Protein AF-A0A816PFF7-F1 (afdb_monomer_lite)

Radius of gyration: 31.05 Å; chains: 1; bounding box: 60×54×93 Å

Sequence (308 aa):
MSTGVILTLHQASEDITIYAGLTMFMGGILEDVLNIIVFLCLKTFREKSIQSPIADALACYITNVAFRQYHLYGFLLSPRYNIRNLANQTVPLVRRYSVKQLTKIVLNQILSNFIFTSPYSIASILIFSMANVSDPIIIAQLNFTNVLTMLLYYLSFACLFYVYTCASERFRKQVMYVLFEVHLKRWRKPRIVINQSVTLAAQIDEGPFQLQVTQPFANGSMQTITLNDVLFGDVWICSGQSNMQFAVSRMFNATIEIENAGKYSKVRLFVASTAQAYTPQEELLSIGLRWSVASATSVASGYTSAVC

Foldseek 3Di:
DQPVLLVVLVVVLVVLCVPVVVVLVVLVVVVVVVVVVVVVVVVVCVVVVQDDPVPPPDDDDDDDPVVVVVCVVPVPDDDDDFDPDPPPDDPDPCPVVVVVLVVVLVVVVVVLCCVQVVQLVVLVVVCVVCVPPPDSSVVSVSSSSNSVSVSSNSVSRVVSSVSNCVSDPPVVVVCCCVVPVPPDPPPDDDDPPPVDDDDDDDDPAQDQDKDWDWDADPVRDIDIDIDGRDTDDGDDDQDDDDQSLVALLNDVVSVVVLQCQVVQQSDWDWAQDDDDDPDDDPDRPGTQQDTGGRHSCRRNSSRHGPVD

Secondary structure (DSSP, 8-state):
-HHHHHHHHHHHHHHHHHHHHHHHHHHHHHHHHHHHHHHHHHHHHHHHTT--TTGGG--PPP--HHHHHHTTT-TT----------SS----THHHHHHHHHHHHHHHHHHHHHHHHHHHHHHHHHHHHTTT---HHHHHHHHHHHHHHHHHHHTHHHHHHHHHHHH-HHHHHHHHHHHH-------PPPP---S----PPPPSS---EEEEEEEE-TTS-EEEEEEEEE--S-------STTTT-BGGGSTTHHHHHHHGGG-TT-EEEEE-----SS--SS-S-EEEEEEE--HHHHHTS-SBS--

InterPro domains:
  IPR036514 SGNH hydrolase superfamily [G3DSA:3.40.50.1110] (233-307)
  IPR039329 Sialate O-acetylesterase [PTHR22901] (197-308)

Structure (mmCIF, N/CA/C/O backbone):
data_AF-A0A816PFF7-F1
#
_entry.id   AF-A0A816PFF7-F1
#
loop_
_atom_site.group_PDB
_atom_site.id
_atom_site.type_symbol
_atom_site.label_atom_id
_atom_site.label_alt_id
_atom_site.label_comp_id
_atom_site.label_asym_id
_atom_site.label_entity_id
_atom_site.label_seq_id
_atom_site.pdbx_PDB_ins_code
_atom_site.Cartn_x
_atom_site.Cartn_y
_atom_site.Cartn_z
_atom_site.occupancy
_atom_site.B_iso_or_equiv
_atom_site.auth_seq_id
_atom_site.auth_comp_id
_atom_site.auth_asym_id
_atom_site.auth_atom_id
_atom_site.pdbx_PDB_model_num
ATOM 1 N N . MET A 1 1 ? 26.097 5.107 -56.196 1.00 53.91 1 MET A N 1
ATOM 2 C CA . MET A 1 1 ? 25.429 5.725 -55.024 1.00 53.91 1 MET A CA 1
ATOM 3 C C . MET A 1 1 ? 25.616 4.926 -53.732 1.00 53.91 1 MET A C 1
ATOM 5 O O . MET A 1 1 ? 25.797 5.557 -52.704 1.00 53.91 1 MET A O 1
ATOM 9 N N . SER A 1 2 ? 25.626 3.587 -53.748 1.00 62.50 2 SER A N 1
ATOM 10 C CA . SER A 1 2 ? 25.712 2.748 -52.534 1.00 62.50 2 SER A CA 1
ATOM 11 C C . SER A 1 2 ? 26.968 2.943 -51.668 1.00 62.50 2 SER A C 1
ATOM 13 O O . SER A 1 2 ? 26.848 3.061 -50.452 1.00 62.50 2 SER A O 1
ATOM 15 N N . THR A 1 3 ? 28.166 3.025 -52.259 1.00 73.69 3 THR A N 1
ATOM 16 C CA . THR A 1 3 ? 29.441 3.013 -51.508 1.00 73.69 3 THR A CA 1
ATOM 17 C C . THR A 1 3 ? 29.584 4.162 -50.503 1.00 73.69 3 THR A C 1
ATOM 19 O O . THR A 1 3 ? 30.055 3.949 -49.391 1.00 73.69 3 THR A O 1
ATOM 22 N N . GLY A 1 4 ? 29.134 5.372 -50.860 1.00 81.88 4 GLY A N 1
ATOM 23 C CA . GLY A 1 4 ? 29.193 6.538 -49.967 1.00 81.88 4 GLY A CA 1
ATOM 24 C C . GLY A 1 4 ? 28.234 6.445 -48.774 1.00 81.88 4 GLY A C 1
ATOM 25 O O . GLY A 1 4 ? 28.548 6.944 -47.696 1.00 81.88 4 GLY A O 1
ATOM 26 N N . VAL A 1 5 ? 27.097 5.760 -48.945 1.00 82.00 5 VAL A N 1
ATOM 27 C CA . VAL A 1 5 ? 26.122 5.505 -47.869 1.00 82.00 5 VAL A CA 1
ATOM 28 C C . VAL A 1 5 ? 26.655 4.445 -46.903 1.00 82.00 5 VAL A C 1
ATOM 30 O O . VAL A 1 5 ? 26.553 4.615 -45.694 1.00 82.00 5 VAL A O 1
ATOM 33 N N . ILE A 1 6 ? 27.288 3.387 -47.422 1.00 82.06 6 ILE A N 1
ATOM 34 C CA . ILE A 1 6 ? 27.940 2.357 -46.596 1.00 82.06 6 ILE A CA 1
ATOM 35 C C . ILE A 1 6 ? 29.045 2.985 -45.733 1.00 82.06 6 ILE A C 1
ATOM 37 O O . ILE A 1 6 ? 29.069 2.769 -44.525 1.00 82.06 6 ILE A O 1
ATOM 41 N N . LEU A 1 7 ? 29.911 3.814 -46.331 1.00 84.12 7 LEU A N 1
ATOM 42 C CA . LEU A 1 7 ? 30.989 4.508 -45.616 1.00 84.12 7 LEU A CA 1
ATOM 43 C C . LEU A 1 7 ? 30.472 5.462 -44.530 1.00 84.12 7 LEU A C 1
ATOM 45 O O . LEU A 1 7 ? 31.002 5.455 -43.423 1.00 84.12 7 LEU A O 1
ATOM 49 N N . THR A 1 8 ? 29.426 6.249 -44.806 1.00 87.38 8 THR A N 1
ATOM 50 C CA . THR A 1 8 ? 28.857 7.159 -43.792 1.00 87.38 8 THR A CA 1
ATOM 51 C C . THR A 1 8 ? 28.152 6.417 -42.656 1.00 87.38 8 THR A C 1
ATOM 53 O O . THR A 1 8 ? 28.304 6.822 -41.506 1.00 87.38 8 THR A O 1
ATOM 56 N N . LEU A 1 9 ? 27.445 5.314 -42.932 1.00 85.38 9 LEU A N 1
ATOM 57 C CA . LEU A 1 9 ? 26.853 4.469 -41.885 1.00 85.38 9 LEU A CA 1
ATOM 58 C C . LEU A 1 9 ? 27.921 3.791 -41.014 1.00 85.38 9 LEU A C 1
ATOM 60 O O . LEU A 1 9 ? 27.766 3.758 -39.794 1.00 85.38 9 LEU A O 1
ATOM 64 N N . HIS A 1 10 ? 29.006 3.294 -41.620 1.00 84.38 10 HIS A N 1
ATOM 65 C CA . HIS A 1 10 ? 30.117 2.680 -40.889 1.00 84.38 10 HIS A CA 1
ATOM 66 C C . HIS A 1 10 ? 30.802 3.696 -39.971 1.00 84.38 10 HIS A C 1
ATOM 68 O O . HIS A 1 10 ? 30.824 3.490 -38.759 1.00 84.38 10 HIS A O 1
ATOM 74 N N . GLN A 1 11 ? 31.241 4.833 -40.525 1.00 87.00 11 GLN A N 1
ATOM 75 C CA . GLN A 1 11 ? 31.905 5.898 -39.769 1.00 87.00 11 GLN A CA 1
ATOM 76 C C . GLN A 1 11 ? 31.031 6.391 -38.608 1.00 87.00 11 GLN A C 1
ATOM 78 O O . GLN A 1 11 ? 31.492 6.454 -37.475 1.00 87.00 11 GLN A O 1
ATOM 83 N N . ALA A 1 12 ? 29.740 6.650 -38.853 1.00 85.94 12 ALA A N 1
ATOM 84 C CA . ALA A 1 12 ? 28.820 7.068 -37.797 1.00 85.94 12 ALA A CA 1
ATOM 85 C C . ALA A 1 12 ? 28.657 5.999 -36.701 1.00 85.94 12 ALA A C 1
ATOM 87 O O . ALA A 1 12 ? 28.533 6.340 -35.526 1.00 85.94 12 ALA A O 1
ATOM 88 N N . SER A 1 13 ? 28.665 4.710 -37.059 1.00 85.38 13 SER A N 1
ATOM 89 C CA . SER A 1 13 ? 28.589 3.621 -36.079 1.00 85.38 13 SER A CA 1
ATOM 90 C C . SER A 1 13 ? 29.866 3.493 -35.237 1.00 85.38 13 SER A C 1
ATOM 92 O O . SER A 1 13 ? 29.771 3.254 -34.032 1.00 85.38 13 SER A O 1
ATOM 94 N N . GLU A 1 14 ? 31.043 3.726 -35.825 1.00 84.94 14 GLU A N 1
ATOM 95 C CA . GLU A 1 14 ? 32.330 3.736 -35.118 1.00 84.94 14 GLU A CA 1
ATOM 96 C C . GLU A 1 14 ? 32.448 4.952 -34.199 1.00 84.94 14 GLU A C 1
ATOM 98 O O . GLU A 1 14 ? 32.738 4.787 -33.015 1.00 84.94 14 GLU A O 1
ATOM 103 N N . ASP A 1 15 ? 32.129 6.150 -34.697 1.00 86.00 15 ASP A N 1
ATOM 104 C CA . ASP A 1 15 ? 32.152 7.393 -33.922 1.00 86.00 15 ASP A CA 1
ATOM 105 C C . ASP A 1 15 ? 31.226 7.288 -32.695 1.00 86.00 15 ASP A C 1
ATOM 107 O O . ASP A 1 15 ? 31.649 7.557 -31.567 1.00 86.00 15 ASP A O 1
ATOM 111 N N . ILE A 1 16 ? 29.979 6.823 -32.870 1.00 84.12 16 ILE A N 1
ATOM 112 C CA . ILE A 1 16 ? 29.058 6.592 -31.743 1.00 84.12 16 ILE A CA 1
ATOM 113 C C . ILE A 1 16 ? 29.639 5.549 -30.779 1.00 84.12 16 ILE A C 1
ATOM 115 O O . ILE A 1 16 ? 29.616 5.766 -29.569 1.00 84.12 16 ILE A O 1
ATOM 119 N N . THR A 1 17 ? 30.199 4.444 -31.277 1.00 81.31 17 THR A N 1
ATOM 120 C CA . THR A 1 17 ? 30.769 3.397 -30.413 1.00 81.31 17 THR A CA 1
ATOM 121 C C . THR A 1 17 ? 31.953 3.912 -29.589 1.00 81.31 17 THR A C 1
ATOM 123 O O . THR A 1 17 ? 32.037 3.627 -28.395 1.00 81.31 17 THR A O 1
ATOM 126 N N . ILE A 1 18 ? 32.835 4.720 -30.181 1.00 82.88 18 ILE A N 1
ATOM 127 C CA . ILE A 1 18 ? 34.028 5.271 -29.524 1.00 82.88 18 ILE A CA 1
ATOM 128 C C . ILE A 1 18 ? 33.649 6.357 -28.507 1.00 82.88 18 ILE A C 1
ATOM 130 O O . ILE A 1 18 ? 34.080 6.298 -27.353 1.00 82.88 18 ILE A O 1
ATOM 134 N N . TYR A 1 19 ? 32.832 7.338 -28.902 1.00 82.19 19 TYR A N 1
ATOM 135 C CA . TYR A 1 19 ? 32.515 8.492 -28.053 1.00 82.19 19 TYR A CA 1
ATOM 136 C C . TYR A 1 19 ? 31.412 8.203 -27.022 1.00 82.19 19 TYR A C 1
ATOM 138 O O . TYR A 1 19 ? 31.485 8.687 -25.887 1.00 82.19 19 TYR A O 1
ATOM 146 N N . ALA A 1 20 ? 30.404 7.397 -27.370 1.00 78.69 20 ALA A N 1
ATOM 147 C CA . ALA A 1 20 ? 29.325 7.036 -26.451 1.00 78.69 20 ALA A CA 1
ATOM 148 C C . ALA A 1 20 ? 29.623 5.756 -25.650 1.00 78.69 20 ALA A C 1
ATOM 150 O O . ALA A 1 20 ? 29.223 5.670 -24.494 1.00 78.69 20 ALA A O 1
ATOM 151 N N . GLY A 1 21 ? 30.374 4.784 -26.182 1.00 75.44 21 GLY A N 1
ATOM 152 C CA . GLY A 1 21 ? 30.578 3.486 -25.520 1.00 75.44 21 GLY A CA 1
ATOM 153 C C . GLY A 1 21 ? 31.178 3.582 -24.111 1.00 75.44 21 GLY A C 1
ATOM 154 O O . GLY A 1 21 ? 30.653 2.980 -23.172 1.00 75.44 21 GLY A O 1
ATOM 155 N N . LEU A 1 22 ? 32.225 4.395 -23.924 1.00 79.19 22 LEU A N 1
ATOM 156 C CA . LEU A 1 22 ? 32.839 4.595 -22.604 1.00 79.19 22 LEU A CA 1
ATOM 157 C C . LEU A 1 22 ? 31.904 5.334 -21.630 1.00 79.19 22 LEU A C 1
ATOM 159 O O . LEU A 1 22 ? 31.848 4.995 -20.447 1.00 79.19 22 LEU A O 1
ATOM 163 N N . THR A 1 23 ? 31.150 6.326 -22.111 1.00 73.12 23 THR A N 1
ATOM 164 C CA . THR A 1 23 ? 30.219 7.093 -21.268 1.00 73.12 23 THR A CA 1
ATOM 165 C C . THR A 1 23 ? 28.983 6.269 -20.891 1.00 73.12 23 THR A C 1
ATOM 167 O O . THR A 1 23 ? 28.554 6.320 -19.739 1.00 73.12 23 THR A O 1
ATOM 170 N N . MET A 1 24 ? 28.484 5.425 -21.799 1.00 72.56 24 MET A N 1
ATOM 171 C CA . MET A 1 24 ? 27.428 4.433 -21.555 1.00 72.56 24 MET A CA 1
ATOM 172 C C . MET A 1 24 ? 27.863 3.374 -20.532 1.00 72.56 24 MET A C 1
ATOM 174 O O . MET A 1 24 ? 27.106 3.070 -19.612 1.00 72.56 24 MET A O 1
ATOM 178 N N . PHE A 1 25 ? 29.091 2.852 -20.638 1.00 73.12 25 PHE A N 1
ATOM 179 C CA . PHE A 1 25 ? 29.639 1.878 -19.686 1.00 73.12 25 PHE A CA 1
ATOM 180 C C . PHE A 1 25 ? 29.751 2.456 -18.266 1.00 73.12 25 PHE A C 1
ATOM 182 O O . PHE A 1 25 ? 29.252 1.863 -17.307 1.00 73.12 25 PHE A O 1
ATOM 189 N N . MET A 1 26 ? 30.342 3.648 -18.131 1.00 77.19 26 MET A N 1
ATOM 190 C CA . MET A 1 26 ? 30.465 4.328 -16.836 1.00 77.19 26 MET A CA 1
ATOM 191 C C . MET A 1 26 ? 29.101 4.741 -16.261 1.00 77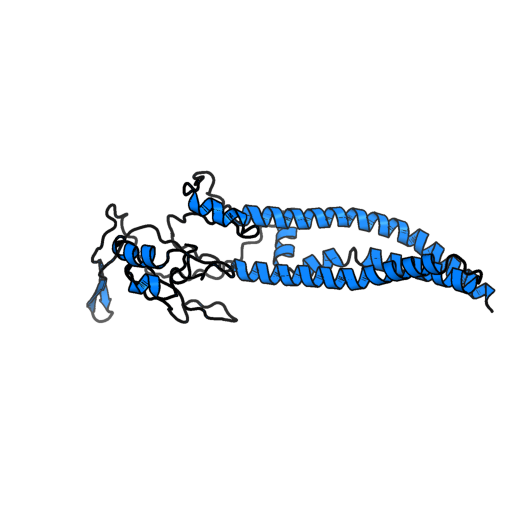.19 26 MET A C 1
ATOM 193 O O . MET A 1 26 ? 28.898 4.659 -15.049 1.00 77.19 26 MET A O 1
ATOM 197 N N . GLY A 1 27 ? 28.152 5.139 -17.118 1.00 70.25 27 GLY A N 1
ATOM 198 C CA . GLY A 1 27 ? 26.771 5.435 -16.731 1.00 70.25 27 GLY A CA 1
ATOM 199 C C . GLY A 1 27 ? 26.033 4.214 -16.178 1.00 70.25 27 GLY A C 1
ATOM 200 O O . GLY A 1 27 ? 25.416 4.309 -15.119 1.00 70.25 27 GLY A O 1
ATOM 201 N N . GLY A 1 28 ? 26.160 3.056 -16.837 1.00 69.75 28 GLY A N 1
ATOM 202 C CA . GLY A 1 28 ? 25.564 1.796 -16.380 1.00 69.75 28 GLY A CA 1
ATOM 203 C C . GLY A 1 28 ? 26.063 1.370 -14.996 1.00 69.75 28 GLY A C 1
ATOM 204 O O . GLY A 1 28 ? 25.254 1.115 -14.108 1.00 69.75 28 GLY A O 1
ATOM 205 N N . ILE A 1 29 ? 27.384 1.395 -14.769 1.00 76.38 29 ILE A N 1
ATOM 206 C CA . ILE A 1 29 ? 27.975 1.072 -13.454 1.00 76.38 29 ILE A CA 1
ATOM 207 C C . ILE A 1 29 ? 27.460 2.022 -12.364 1.00 76.38 29 ILE A C 1
ATOM 209 O O . ILE A 1 29 ? 27.097 1.579 -11.272 1.00 76.38 29 ILE A O 1
ATOM 213 N N . LEU A 1 30 ? 27.421 3.329 -12.647 1.00 74.44 30 LEU A N 1
ATOM 214 C CA . LEU A 1 30 ? 26.926 4.324 -11.697 1.00 74.44 30 LEU A CA 1
ATOM 215 C C . LEU A 1 30 ? 25.453 4.076 -11.335 1.00 74.44 30 LEU A C 1
ATOM 217 O O . LEU A 1 30 ? 25.065 4.260 -10.180 1.00 74.44 30 LEU A O 1
ATOM 221 N N . GLU A 1 31 ? 24.630 3.641 -12.290 1.00 69.62 31 GLU A N 1
ATOM 222 C CA . GLU A 1 31 ? 23.212 3.407 -12.038 1.00 69.62 31 GLU A CA 1
ATOM 223 C C . GLU A 1 31 ? 22.887 2.055 -11.408 1.00 69.62 31 GLU A C 1
ATOM 225 O O . GLU A 1 31 ? 21.965 2.003 -10.599 1.00 69.62 31 GLU A O 1
ATOM 230 N N . ASP A 1 32 ? 23.646 0.988 -11.656 1.00 70.12 32 ASP A N 1
ATOM 231 C CA . ASP A 1 32 ? 23.487 -0.252 -10.885 1.00 70.12 32 ASP A CA 1
ATOM 232 C C . ASP A 1 32 ? 23.706 0.012 -9.384 1.00 70.12 32 ASP A C 1
ATOM 234 O O . ASP A 1 32 ? 22.927 -0.442 -8.539 1.00 70.12 32 ASP A O 1
ATOM 238 N N . VAL A 1 33 ? 24.680 0.866 -9.044 1.00 75.62 33 VAL A N 1
ATOM 239 C CA . VAL A 1 33 ? 24.882 1.365 -7.673 1.00 75.62 33 VAL A CA 1
ATOM 240 C C . VAL A 1 33 ? 23.680 2.191 -7.185 1.00 75.62 33 VAL A C 1
ATOM 242 O O . VAL A 1 33 ? 23.198 1.968 -6.071 1.00 75.62 33 VAL A O 1
ATOM 245 N N . LEU A 1 34 ? 23.140 3.110 -7.997 1.00 69.00 34 LEU A N 1
ATOM 246 C CA . LEU A 1 34 ? 21.955 3.903 -7.626 1.00 69.00 34 LEU A CA 1
ATOM 247 C C . LEU A 1 34 ? 20.688 3.044 -7.464 1.00 69.00 34 LEU A C 1
ATOM 249 O O . LEU A 1 34 ? 19.904 3.287 -6.547 1.00 69.00 34 LEU A O 1
ATOM 253 N N . ASN A 1 35 ? 20.495 2.013 -8.286 1.00 67.12 35 ASN A N 1
ATOM 254 C CA . ASN A 1 35 ? 19.389 1.063 -8.180 1.00 67.12 35 ASN A CA 1
ATOM 255 C C . ASN A 1 35 ? 19.507 0.217 -6.907 1.00 67.12 35 ASN A C 1
ATOM 257 O O . ASN A 1 35 ? 18.516 0.045 -6.193 1.00 67.12 35 ASN A O 1
ATOM 261 N N . ILE A 1 36 ? 20.712 -0.237 -6.549 1.00 69.44 36 ILE A N 1
ATOM 262 C CA . ILE A 1 36 ? 20.965 -0.879 -5.250 1.00 69.44 36 ILE A CA 1
ATOM 263 C C . ILE A 1 36 ? 20.599 0.077 -4.103 1.00 69.44 36 ILE A C 1
ATOM 265 O O . ILE A 1 36 ? 19.905 -0.336 -3.172 1.00 69.44 36 ILE A O 1
ATOM 269 N N . ILE A 1 37 ? 20.959 1.364 -4.187 1.00 68.06 37 ILE A N 1
ATOM 270 C CA . ILE A 1 37 ? 20.555 2.381 -3.200 1.00 68.06 37 ILE A CA 1
ATOM 271 C C . ILE A 1 37 ? 19.022 2.531 -3.145 1.00 68.06 37 ILE A C 1
ATOM 273 O O . ILE A 1 37 ? 18.463 2.551 -2.049 1.00 68.06 37 ILE A O 1
ATOM 277 N N . VAL A 1 38 ? 18.311 2.554 -4.281 1.00 65.25 38 VAL A N 1
ATOM 278 C CA . VAL A 1 38 ? 16.832 2.574 -4.327 1.00 65.25 38 VAL A CA 1
ATOM 279 C C . VAL A 1 38 ? 16.241 1.361 -3.599 1.00 65.25 38 VAL A C 1
ATOM 281 O O . VAL A 1 38 ? 15.383 1.526 -2.724 1.00 65.25 38 VAL A O 1
ATOM 284 N N . PHE A 1 39 ? 16.714 0.147 -3.899 1.00 64.25 39 PHE A N 1
ATOM 285 C CA . PHE A 1 39 ? 16.245 -1.080 -3.248 1.00 64.25 39 PHE A CA 1
ATOM 286 C C . PHE A 1 39 ? 16.562 -1.110 -1.747 1.00 64.25 39 PHE A C 1
ATOM 288 O O . PHE A 1 39 ? 15.699 -1.485 -0.949 1.00 64.25 39 PHE A O 1
ATOM 295 N N . LEU A 1 40 ? 17.749 -0.655 -1.336 1.00 62.44 40 LEU A N 1
ATOM 296 C CA . LEU A 1 40 ? 18.124 -0.524 0.073 1.00 62.44 40 LEU A CA 1
ATOM 297 C C . LEU A 1 40 ? 17.252 0.510 0.795 1.00 62.44 40 LEU A C 1
ATOM 299 O O . LEU A 1 40 ? 16.751 0.220 1.883 1.00 62.44 40 LEU A O 1
ATOM 303 N N . CYS A 1 41 ? 16.982 1.673 0.195 1.00 60.06 41 CYS A N 1
ATOM 304 C CA . CYS A 1 41 ? 16.065 2.670 0.750 1.00 60.06 41 CYS A CA 1
ATOM 305 C C . CYS A 1 41 ? 14.644 2.106 0.918 1.00 60.06 41 CYS A C 1
ATOM 307 O O . CYS A 1 41 ? 14.021 2.322 1.960 1.00 60.06 41 CYS A O 1
ATOM 309 N N . LEU A 1 42 ? 14.142 1.334 -0.053 1.00 58.03 42 LEU A N 1
ATOM 310 C CA . LEU A 1 42 ? 12.835 0.671 0.028 1.00 58.03 42 LEU A CA 1
ATOM 311 C C . LEU A 1 42 ? 12.799 -0.441 1.094 1.00 58.03 42 LEU A C 1
ATOM 313 O O . LEU A 1 42 ? 11.812 -0.546 1.828 1.00 58.03 42 LEU A O 1
ATOM 317 N N . LYS A 1 43 ? 13.871 -1.234 1.234 1.00 52.03 43 LYS A N 1
ATOM 318 C CA . LYS A 1 43 ? 14.002 -2.269 2.274 1.00 52.03 43 LYS A CA 1
ATOM 319 C C . LYS A 1 43 ? 14.069 -1.651 3.672 1.00 52.03 43 LYS A C 1
ATOM 321 O O . LYS A 1 43 ? 13.230 -1.956 4.518 1.00 52.03 43 LYS A O 1
ATOM 326 N N . THR A 1 44 ? 14.979 -0.700 3.876 1.00 47.91 44 THR A N 1
ATOM 327 C CA . THR A 1 44 ? 15.125 0.030 5.145 1.00 47.91 44 THR A CA 1
ATOM 328 C C . THR A 1 44 ? 13.838 0.776 5.505 1.00 47.91 44 THR A C 1
ATOM 330 O O . THR A 1 44 ? 13.507 0.897 6.679 1.00 47.91 44 THR A O 1
ATOM 333 N N . PHE A 1 45 ? 13.057 1.239 4.520 1.00 50.50 45 PHE A N 1
ATOM 334 C CA . PHE A 1 45 ? 11.724 1.795 4.757 1.00 50.50 45 PHE A CA 1
ATOM 335 C C . PHE A 1 45 ? 10.706 0.733 5.198 1.00 50.50 45 PHE A C 1
ATOM 337 O O . PHE A 1 45 ? 9.919 0.993 6.109 1.00 50.50 45 PHE A O 1
ATOM 344 N N . ARG A 1 46 ? 10.707 -0.468 4.603 1.00 47.50 46 ARG A N 1
ATOM 345 C CA . ARG A 1 46 ? 9.838 -1.581 5.030 1.00 47.50 46 ARG A CA 1
ATOM 346 C C . ARG A 1 46 ? 10.122 -1.999 6.477 1.00 47.50 46 ARG A C 1
ATOM 348 O O . ARG A 1 46 ? 9.178 -2.314 7.189 1.00 47.50 46 ARG A O 1
ATOM 355 N N . GLU A 1 47 ? 11.377 -1.931 6.912 1.00 37.91 47 GLU A N 1
ATOM 356 C CA . GLU A 1 47 ? 11.815 -2.272 8.273 1.00 37.91 47 GLU A CA 1
ATOM 357 C C . GLU A 1 47 ? 11.605 -1.100 9.262 1.00 37.91 47 GLU A C 1
ATOM 359 O O . GLU A 1 47 ? 10.865 -1.231 10.237 1.00 37.91 47 GLU A O 1
ATOM 364 N N . LYS A 1 48 ? 12.122 0.106 8.981 1.00 35.78 48 LYS A N 1
ATOM 365 C CA . LYS A 1 48 ? 11.983 1.284 9.871 1.00 35.78 48 LYS A CA 1
ATOM 366 C C . LYS A 1 48 ? 10.592 1.932 9.883 1.00 35.78 48 LYS A C 1
ATOM 368 O O . LYS A 1 48 ? 10.326 2.767 10.739 1.00 35.78 48 LYS A O 1
ATOM 373 N N . SER A 1 49 ? 9.679 1.576 8.975 1.00 35.94 49 SER A N 1
ATOM 374 C CA . SER A 1 49 ? 8.257 1.946 9.126 1.00 35.94 49 SER A CA 1
ATOM 375 C C . SER A 1 49 ? 7.504 1.057 10.123 1.00 35.94 49 SER A C 1
ATOM 377 O O . SER A 1 49 ? 6.378 1.396 10.490 1.00 35.94 49 SER A O 1
ATOM 379 N N . ILE A 1 50 ? 8.119 -0.045 10.569 1.00 33.31 50 ILE A N 1
ATOM 380 C CA . ILE A 1 50 ? 7.590 -0.955 11.591 1.00 33.31 50 ILE A CA 1
ATOM 381 C C . ILE A 1 50 ? 8.139 -0.587 12.981 1.00 33.31 50 ILE A C 1
ATOM 383 O O . ILE A 1 50 ? 7.393 -0.640 13.956 1.00 33.31 50 ILE A O 1
ATOM 387 N N . GLN A 1 51 ? 9.396 -0.141 13.083 1.00 27.52 51 GLN A N 1
ATOM 388 C CA . GLN A 1 51 ? 9.988 0.301 14.351 1.00 27.52 51 GLN A CA 1
ATOM 389 C C . GLN A 1 51 ? 9.792 1.803 14.614 1.00 27.52 51 GLN A C 1
ATOM 391 O O . GLN A 1 51 ? 10.398 2.668 13.981 1.00 27.52 51 GLN A O 1
ATOM 396 N N . SER A 1 52 ? 8.973 2.109 15.622 1.00 31.33 52 SER A N 1
ATOM 397 C CA . SER A 1 52 ? 9.020 3.399 16.321 1.00 31.33 52 SER A CA 1
ATOM 398 C C . SER A 1 52 ? 10.366 3.542 17.061 1.00 31.33 52 SER A C 1
ATOM 400 O O . SER A 1 52 ? 10.815 2.540 17.620 1.00 31.33 52 SER A O 1
ATOM 402 N N . PRO A 1 53 ? 10.987 4.738 17.168 1.00 30.12 53 PRO A N 1
ATOM 403 C CA . PRO A 1 53 ? 12.280 4.945 17.852 1.00 30.12 53 PRO A CA 1
ATOM 404 C C . PRO A 1 53 ? 12.293 4.733 19.384 1.00 30.12 53 PRO A C 1
ATOM 406 O O . PRO A 1 53 ? 13.140 5.294 20.068 1.00 30.12 53 PRO A O 1
ATOM 409 N N . ILE A 1 54 ? 11.318 4.007 19.935 1.00 35.84 54 ILE A N 1
ATOM 410 C CA . ILE A 1 54 ? 11.131 3.741 21.375 1.00 35.84 54 ILE A CA 1
ATOM 411 C C . ILE A 1 54 ? 10.847 2.231 21.600 1.00 35.84 54 ILE A C 1
ATOM 413 O O . ILE A 1 54 ? 10.424 1.811 22.670 1.00 35.84 54 ILE A O 1
ATOM 417 N N . ALA A 1 55 ? 11.023 1.390 20.571 1.00 35.06 55 ALA A N 1
ATOM 418 C CA . ALA A 1 55 ? 10.584 -0.011 20.574 1.00 35.06 55 ALA A CA 1
ATOM 419 C C . ALA A 1 55 ? 11.616 -1.029 21.111 1.00 35.06 55 ALA A C 1
ATOM 421 O O . ALA A 1 55 ? 11.317 -2.221 21.128 1.00 35.06 55 ALA A O 1
ATOM 422 N N . ASP A 1 56 ? 12.783 -0.593 21.595 1.00 30.55 56 ASP A N 1
ATOM 423 C CA . ASP A 1 56 ? 13.850 -1.495 22.074 1.00 30.55 56 ASP A CA 1
ATOM 424 C C . ASP A 1 56 ? 13.548 -2.165 23.435 1.00 30.55 56 ASP A C 1
ATOM 426 O O . ASP A 1 56 ? 14.345 -2.957 23.929 1.00 30.55 56 ASP A O 1
ATOM 430 N N . ALA A 1 57 ? 12.388 -1.884 24.042 1.00 30.42 57 ALA A N 1
ATOM 431 C CA . ALA A 1 57 ? 12.012 -2.380 25.369 1.00 30.42 57 ALA A CA 1
ATOM 432 C C . ALA A 1 57 ? 10.984 -3.534 25.386 1.00 30.42 57 ALA A C 1
ATOM 434 O O . ALA A 1 57 ? 10.698 -4.052 26.463 1.00 30.42 57 ALA A O 1
ATOM 435 N N . LEU A 1 58 ? 10.385 -3.934 24.251 1.00 32.91 58 LEU A N 1
ATOM 436 C CA . LEU A 1 58 ? 9.316 -4.954 24.246 1.00 32.91 58 LEU A CA 1
ATOM 437 C C . LEU A 1 58 ? 9.227 -5.754 22.933 1.00 32.91 58 LEU A C 1
ATOM 439 O O . LEU A 1 58 ? 8.488 -5.417 22.006 1.00 32.91 58 LEU A O 1
ATOM 443 N N . ALA A 1 59 ? 9.934 -6.885 22.889 1.00 25.33 59 ALA A N 1
ATOM 444 C CA . ALA A 1 59 ? 9.701 -7.932 21.899 1.00 25.33 59 ALA A CA 1
ATOM 445 C C . ALA A 1 59 ? 8.495 -8.797 22.321 1.00 25.33 59 ALA A C 1
ATOM 447 O O . ALA A 1 59 ? 8.583 -9.577 23.269 1.00 25.33 59 ALA A O 1
ATOM 448 N N . CYS A 1 60 ? 7.362 -8.672 21.623 1.00 28.84 60 CYS A N 1
ATOM 449 C CA . CYS A 1 60 ? 6.208 -9.558 21.816 1.00 28.84 60 CYS A CA 1
ATOM 450 C C . CYS A 1 60 ? 6.300 -10.804 20.925 1.00 28.84 60 CYS A C 1
ATOM 452 O O . CYS A 1 60 ? 6.447 -10.698 19.706 1.00 28.84 60 CYS A O 1
ATOM 454 N N . TYR A 1 61 ? 6.117 -11.980 21.528 1.00 28.03 61 TYR A N 1
ATOM 455 C CA . TYR A 1 61 ? 6.068 -13.272 20.842 1.00 28.03 61 TYR A CA 1
ATOM 456 C C . TYR A 1 61 ? 4.611 -13.726 20.658 1.00 28.03 61 TYR A C 1
ATOM 458 O O . TYR A 1 61 ? 3.808 -13.626 21.584 1.00 28.03 61 TYR A O 1
ATOM 466 N N . ILE A 1 62 ? 4.263 -14.247 19.477 1.00 34.91 62 ILE A N 1
ATOM 467 C CA . ILE A 1 62 ? 2.929 -14.810 19.206 1.00 34.91 62 ILE A CA 1
ATOM 468 C C . ILE A 1 62 ? 2.903 -16.270 19.676 1.00 34.91 62 ILE A C 1
ATOM 470 O O . ILE A 1 62 ? 3.638 -17.105 19.149 1.00 34.91 62 ILE A O 1
ATOM 474 N N . THR A 1 63 ? 2.049 -16.577 20.653 1.00 32.47 63 THR A N 1
ATOM 475 C CA . THR A 1 63 ? 1.973 -17.895 21.312 1.00 32.47 63 THR A CA 1
ATOM 476 C C . THR A 1 63 ? 0.897 -18.830 20.748 1.00 32.47 63 THR A C 1
ATOM 478 O O . THR A 1 63 ? 0.927 -20.025 21.033 1.00 32.47 63 THR A O 1
ATOM 481 N N . ASN A 1 64 ? -0.045 -18.335 19.936 1.00 36.84 64 ASN A N 1
ATOM 482 C CA . ASN A 1 64 ? -1.151 -19.150 19.424 1.00 36.84 64 ASN A CA 1
ATOM 483 C C . ASN A 1 64 ? -0.747 -19.964 18.176 1.00 36.84 64 ASN A C 1
ATOM 485 O O . ASN A 1 64 ? -0.425 -19.409 17.122 1.00 36.84 64 ASN A O 1
ATOM 489 N N . VAL A 1 65 ? -0.800 -21.294 18.295 1.00 40.59 65 VAL A N 1
ATOM 490 C CA . VAL A 1 65 ? -0.376 -22.247 17.255 1.00 40.59 65 VAL A CA 1
ATOM 491 C C . VAL A 1 65 ? -1.329 -22.268 16.050 1.00 40.59 65 VAL A C 1
ATOM 493 O O . VAL A 1 65 ? -0.862 -22.405 14.921 1.00 40.59 65 VAL A O 1
ATOM 496 N N . ALA A 1 66 ? -2.635 -22.048 16.244 1.00 36.62 66 ALA A N 1
ATOM 497 C CA . ALA A 1 66 ? -3.611 -22.022 15.148 1.00 36.62 66 ALA A CA 1
ATOM 498 C C . ALA A 1 66 ? -3.356 -20.848 14.184 1.00 36.62 66 ALA A C 1
ATOM 500 O O . ALA A 1 66 ? -3.418 -20.999 12.963 1.00 36.62 66 ALA A O 1
ATOM 501 N N . PHE A 1 67 ? -2.947 -19.693 14.719 1.00 38.09 67 PHE A N 1
ATOM 502 C CA . PHE A 1 67 ? -2.576 -18.519 13.920 1.00 38.09 67 PHE A CA 1
ATOM 503 C C . PHE A 1 67 ? -1.321 -18.758 13.054 1.00 38.09 67 PHE A C 1
ATOM 505 O O . PHE A 1 67 ? -1.109 -18.089 12.041 1.00 38.09 67 PHE A O 1
ATOM 512 N N . ARG A 1 68 ? -0.495 -19.751 13.416 1.00 35.81 68 ARG A N 1
ATOM 513 C CA . ARG A 1 68 ? 0.731 -20.120 12.695 1.00 35.81 68 ARG A CA 1
ATOM 514 C C . ARG A 1 68 ? 0.441 -20.837 11.367 1.00 35.81 68 ARG A C 1
ATOM 516 O O . ARG A 1 68 ? 1.213 -20.670 10.427 1.00 35.81 68 ARG A O 1
ATOM 523 N N . GLN A 1 69 ? -0.672 -21.574 11.252 1.00 36.03 69 GLN A N 1
ATOM 524 C CA . GLN A 1 69 ? -1.074 -22.238 9.998 1.00 36.03 69 GLN A CA 1
ATOM 525 C C . GLN A 1 69 ? -1.552 -21.246 8.927 1.00 36.03 69 GLN A C 1
ATOM 527 O O . GLN A 1 69 ? -1.179 -21.381 7.762 1.00 36.03 69 GLN A O 1
ATOM 532 N N . TYR A 1 70 ? -2.295 -20.202 9.309 1.00 37.91 70 TYR A N 1
ATOM 533 C CA . TYR A 1 70 ? -2.739 -19.156 8.374 1.00 37.91 70 TYR A CA 1
ATOM 534 C C . TYR A 1 70 ? -1.576 -18.370 7.747 1.00 37.91 70 TYR A C 1
ATOM 536 O O . TYR A 1 70 ? -1.698 -17.856 6.635 1.00 37.91 70 TYR A O 1
ATOM 544 N N . HIS A 1 71 ? -0.420 -18.328 8.415 1.00 36.06 71 HIS A N 1
ATOM 545 C CA . HIS A 1 71 ? 0.783 -17.686 7.891 1.00 36.06 71 HIS A CA 1
ATOM 546 C C . HIS A 1 71 ? 1.391 -18.419 6.680 1.00 36.06 71 HIS A C 1
ATOM 548 O O . HIS A 1 71 ? 2.014 -17.769 5.839 1.00 36.06 71 HIS A O 1
ATOM 554 N N . LEU A 1 72 ? 1.197 -19.742 6.559 1.00 36.00 72 LEU A N 1
ATOM 555 C CA . LEU A 1 72 ? 1.803 -20.555 5.494 1.00 36.00 72 LEU A CA 1
ATOM 556 C C . LEU A 1 72 ? 1.172 -20.297 4.113 1.00 36.00 72 LEU A C 1
ATOM 558 O O . LEU A 1 72 ? 1.861 -20.351 3.100 1.00 36.00 72 LEU A O 1
ATOM 562 N N . TYR A 1 73 ? -0.120 -19.958 4.082 1.00 36.19 73 TYR A N 1
ATOM 563 C CA . TYR A 1 73 ? -0.866 -19.628 2.860 1.00 36.19 73 TYR A CA 1
ATOM 564 C C . TYR A 1 73 ? -0.874 -18.118 2.537 1.00 36.19 73 TYR A C 1
ATOM 566 O O . TYR A 1 73 ? -1.475 -17.691 1.553 1.00 36.19 73 TYR A O 1
ATOM 574 N N . GLY A 1 74 ? -0.214 -17.291 3.358 1.00 32.94 74 GLY A N 1
ATOM 575 C CA . GLY A 1 74 ? -0.330 -15.828 3.350 1.00 32.94 74 GLY A CA 1
ATOM 576 C C . GLY A 1 74 ? 0.982 -15.075 3.116 1.00 32.94 74 GLY A C 1
ATOM 577 O O . GLY A 1 74 ? 1.253 -14.108 3.829 1.00 32.94 74 GLY A O 1
ATOM 578 N N . PHE A 1 75 ? 1.790 -15.465 2.122 1.00 30.91 75 PHE A N 1
ATOM 579 C CA . PHE A 1 75 ? 3.172 -14.979 1.896 1.00 30.91 75 PHE A CA 1
ATOM 580 C C . PHE A 1 75 ? 3.337 -13.470 1.544 1.00 30.91 75 PHE A C 1
ATOM 582 O O . PHE A 1 75 ? 4.398 -13.031 1.105 1.00 30.91 75 PHE A O 1
ATOM 589 N N . LEU A 1 76 ? 2.308 -12.638 1.748 1.00 31.41 76 LEU A N 1
ATOM 590 C CA . LEU A 1 76 ? 2.330 -11.181 1.537 1.00 31.41 76 LEU A CA 1
ATOM 591 C C . LEU A 1 76 ? 1.809 -10.353 2.729 1.00 31.41 76 LEU A C 1
ATOM 593 O O . LEU A 1 76 ? 1.770 -9.122 2.648 1.00 31.41 76 LEU A O 1
ATOM 597 N N . LEU A 1 77 ? 1.436 -10.980 3.851 1.00 35.62 77 LEU A N 1
ATOM 598 C CA . LEU A 1 77 ? 0.879 -10.286 5.018 1.00 35.62 77 LEU A CA 1
ATOM 599 C C . LEU A 1 77 ? 1.866 -10.284 6.196 1.00 35.62 77 LEU A C 1
ATOM 601 O O . LEU A 1 77 ? 2.093 -11.294 6.851 1.00 35.62 77 LEU A O 1
ATOM 605 N N . SER A 1 78 ? 2.456 -9.118 6.477 1.00 33.19 78 SER A N 1
ATOM 606 C CA . SER A 1 78 ? 3.254 -8.903 7.693 1.00 33.19 78 SER A CA 1
ATOM 607 C C . SER A 1 78 ? 2.355 -8.824 8.939 1.00 33.19 78 SER A C 1
ATOM 609 O O . SER A 1 78 ? 1.308 -8.167 8.862 1.00 33.19 78 SER A O 1
ATOM 611 N N . PRO A 1 79 ? 2.769 -9.411 10.081 1.00 37.03 79 PRO A N 1
ATOM 612 C CA . PRO A 1 79 ? 2.011 -9.373 11.332 1.00 37.03 79 PRO A CA 1
ATOM 613 C C . PRO A 1 79 ? 1.904 -7.947 11.897 1.00 37.03 79 PRO A C 1
ATOM 615 O O . PRO A 1 79 ? 2.648 -7.041 11.505 1.00 37.03 79 PRO A O 1
ATOM 618 N N . ARG A 1 80 ? 0.966 -7.739 12.828 1.00 47.72 80 ARG A N 1
ATOM 619 C CA . ARG A 1 80 ? 0.777 -6.471 13.546 1.00 47.72 80 ARG A CA 1
ATOM 620 C C . ARG A 1 80 ? 0.870 -6.657 15.056 1.00 47.72 80 ARG A C 1
ATOM 622 O O . ARG A 1 80 ? 0.550 -7.714 15.582 1.00 47.72 80 ARG A O 1
ATOM 629 N N . TYR A 1 81 ? 1.333 -5.599 15.710 1.00 35.44 81 TYR A N 1
A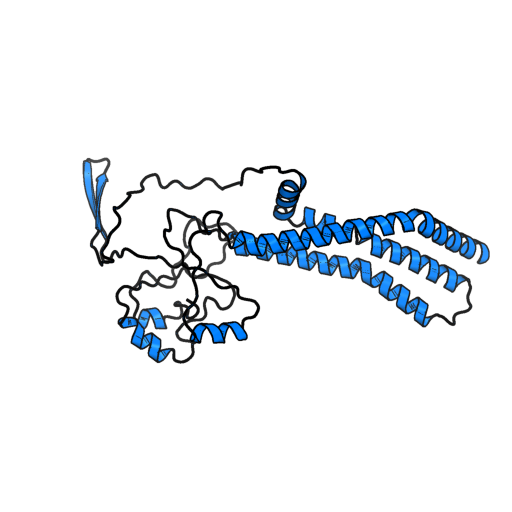TOM 630 C CA . TYR A 1 81 ? 1.702 -5.562 17.120 1.00 35.44 81 TYR A CA 1
ATOM 631 C C . TYR A 1 81 ? 0.547 -5.081 18.003 1.00 35.44 81 TYR A C 1
ATOM 633 O O . TYR A 1 81 ? -0.301 -4.306 17.556 1.00 35.44 81 TYR A O 1
ATOM 641 N N . ASN A 1 82 ? 0.571 -5.494 19.270 1.00 32.84 82 ASN A N 1
ATOM 642 C CA . ASN A 1 82 ? -0.283 -4.957 20.326 1.00 32.84 82 ASN A CA 1
ATOM 643 C C . ASN A 1 82 ? 0.097 -3.486 20.603 1.00 32.84 82 ASN A C 1
ATOM 645 O O . ASN A 1 82 ? 1.264 -3.194 20.866 1.00 32.84 82 ASN A O 1
ATOM 649 N N . ILE A 1 83 ? -0.865 -2.562 20.523 1.00 33.78 83 ILE A N 1
ATOM 650 C CA . ILE A 1 83 ? -0.644 -1.124 20.745 1.00 33.78 83 ILE A CA 1
ATOM 651 C C . ILE A 1 83 ? -1.196 -0.754 22.123 1.00 33.78 83 ILE A C 1
ATOM 653 O O . ILE A 1 83 ? -2.375 -0.435 22.262 1.00 33.78 83 ILE A O 1
ATOM 657 N N . ARG A 1 84 ? -0.325 -0.758 23.136 1.00 30.27 84 ARG A N 1
ATOM 658 C CA . ARG A 1 84 ? -0.630 -0.188 24.457 1.00 30.27 84 ARG A CA 1
ATOM 659 C C . ARG A 1 84 ? -0.341 1.315 24.484 1.00 30.27 84 ARG A C 1
ATOM 661 O O . ARG A 1 84 ? 0.581 1.779 23.817 1.00 30.27 84 ARG A O 1
ATOM 668 N N . ASN A 1 85 ? -1.109 2.059 25.283 1.00 32.31 85 ASN A N 1
ATOM 669 C CA . ASN A 1 85 ? -1.017 3.516 25.473 1.00 32.31 85 ASN A CA 1
ATOM 670 C C . ASN A 1 85 ? -1.153 4.371 24.194 1.00 32.31 85 ASN A C 1
ATOM 672 O O . ASN A 1 85 ? -0.203 4.989 23.708 1.00 32.31 85 ASN A O 1
ATO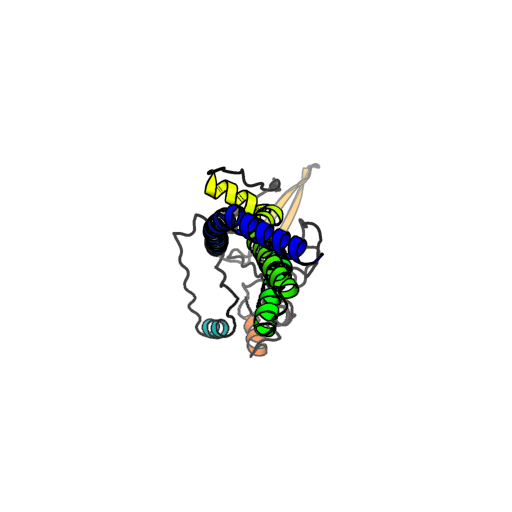M 676 N N . LEU A 1 86 ? -2.395 4.520 23.719 1.00 35.06 86 LEU A N 1
ATOM 677 C CA . LEU A 1 86 ? -2.793 5.537 22.736 1.00 35.06 86 LEU A CA 1
ATOM 678 C C . LEU A 1 86 ? -2.849 6.953 23.352 1.00 35.06 86 LEU A C 1
ATOM 680 O O . LEU A 1 86 ? -3.892 7.596 23.412 1.00 35.06 86 LEU A O 1
ATOM 684 N N . ALA A 1 87 ? -1.695 7.483 23.761 1.00 31.28 87 ALA A N 1
ATOM 685 C CA . ALA A 1 87 ? -1.554 8.891 24.132 1.00 31.28 87 ALA A CA 1
ATOM 686 C C . ALA A 1 87 ? -1.616 9.792 22.878 1.00 31.28 87 ALA A C 1
ATOM 688 O O . ALA A 1 87 ? -0.584 10.132 22.295 1.00 31.28 87 ALA A O 1
ATOM 689 N N . ASN A 1 88 ? -2.831 10.146 22.437 1.00 33.62 88 ASN A N 1
ATOM 690 C CA . ASN A 1 88 ? -3.128 11.088 21.343 1.00 33.62 88 ASN A CA 1
ATOM 691 C C . ASN A 1 88 ? -2.247 10.921 20.083 1.00 33.62 88 ASN A C 1
ATOM 693 O O . ASN A 1 88 ? -1.743 11.896 19.511 1.00 33.62 88 ASN A O 1
ATOM 697 N N . GLN A 1 89 ? -2.059 9.677 19.630 1.00 32.44 89 GLN A N 1
ATOM 698 C CA . GLN A 1 89 ? -1.357 9.388 18.379 1.00 32.44 89 GLN A CA 1
ATOM 699 C C . GLN A 1 89 ? -2.339 9.223 17.220 1.00 32.44 89 GLN A C 1
ATOM 701 O O . GLN A 1 89 ? -3.098 8.259 17.150 1.00 32.44 89 GLN A O 1
ATOM 706 N N . THR A 1 90 ? -2.264 10.135 16.251 1.00 35.59 90 THR A N 1
ATOM 707 C CA . THR A 1 90 ? -2.915 9.965 14.952 1.00 35.59 90 THR A CA 1
ATOM 708 C C . THR A 1 90 ? -2.260 8.806 14.202 1.00 35.59 90 THR A C 1
ATOM 710 O O . THR A 1 90 ? -1.181 8.961 13.628 1.00 35.59 90 THR A O 1
ATOM 713 N N . VAL A 1 91 ? -2.905 7.633 14.191 1.00 34.84 91 VAL A N 1
ATOM 714 C CA . VAL A 1 91 ? -2.454 6.488 13.385 1.00 34.84 91 VAL A CA 1
ATOM 715 C C . VAL A 1 91 ? -2.463 6.911 11.913 1.00 34.84 91 VAL A C 1
ATOM 717 O O . VAL A 1 91 ? -3.527 7.186 11.351 1.00 34.84 91 VAL A O 1
ATOM 720 N N . PRO A 1 92 ? -1.301 7.006 11.247 1.00 34.56 92 PRO A N 1
ATOM 721 C CA . PRO A 1 92 ? -1.256 7.650 9.953 1.00 34.56 92 PRO A CA 1
ATOM 722 C C . PRO A 1 92 ? -1.793 6.702 8.871 1.00 34.56 92 PRO A C 1
ATOM 724 O O . PRO A 1 92 ? -1.128 5.742 8.478 1.00 34.56 92 PRO A O 1
ATOM 727 N N . LEU A 1 93 ? -2.935 7.056 8.264 1.00 39.94 93 LEU A N 1
ATOM 728 C CA . LEU A 1 93 ? -3.510 6.433 7.047 1.00 39.94 93 LEU A CA 1
ATOM 729 C C . LEU A 1 93 ? -2.579 6.478 5.803 1.00 39.94 93 LEU A C 1
ATOM 731 O O . LEU A 1 93 ? -2.920 6.007 4.715 1.00 39.94 93 LEU A O 1
ATOM 735 N N . VAL A 1 94 ? -1.357 6.987 5.987 1.00 42.22 94 VAL A N 1
ATOM 736 C CA . VAL A 1 94 ? -0.204 7.056 5.078 1.00 42.22 94 VAL A CA 1
ATOM 737 C C . VAL A 1 94 ? 0.053 5.775 4.276 1.00 42.22 94 VAL A C 1
ATOM 739 O O . VAL A 1 94 ? 0.557 5.881 3.156 1.00 42.22 94 VAL A O 1
ATOM 742 N N . ARG A 1 95 ? -0.323 4.587 4.779 1.00 44.72 95 ARG A N 1
ATOM 743 C CA . ARG A 1 95 ? -0.109 3.303 4.083 1.00 44.72 95 ARG A CA 1
ATOM 744 C C . ARG A 1 95 ? -0.765 3.263 2.693 1.00 44.72 95 ARG A C 1
ATOM 746 O O . ARG A 1 95 ? -0.121 2.807 1.753 1.00 44.72 95 ARG A O 1
ATOM 753 N N . ARG A 1 96 ? -1.986 3.799 2.517 1.00 47.03 96 ARG A N 1
ATOM 754 C CA . ARG A 1 96 ? -2.655 3.835 1.192 1.00 47.03 96 ARG A CA 1
ATOM 755 C C . ARG A 1 96 ? -1.943 4.760 0.196 1.00 47.03 96 ARG A C 1
ATOM 757 O O . ARG A 1 96 ? -1.883 4.438 -0.987 1.00 47.03 96 ARG A O 1
ATOM 764 N N . TYR A 1 97 ? -1.375 5.876 0.658 1.00 49.41 97 TYR A N 1
ATOM 765 C CA . TYR A 1 97 ? -0.627 6.798 -0.205 1.00 49.41 97 TYR A CA 1
ATOM 766 C C . TYR A 1 97 ? 0.711 6.194 -0.655 1.00 49.41 97 TYR A C 1
ATOM 768 O O . TYR A 1 97 ? 1.043 6.268 -1.834 1.00 49.41 97 TYR A O 1
ATOM 776 N N . SER A 1 98 ? 1.435 5.522 0.252 1.00 49.88 98 SER A N 1
ATOM 777 C CA . SER A 1 98 ? 2.677 4.812 -0.092 1.00 49.88 98 SER A CA 1
ATOM 778 C C . SER A 1 98 ? 2.444 3.705 -1.125 1.00 49.88 98 SER A C 1
ATOM 780 O O . SER A 1 98 ? 3.212 3.604 -2.073 1.00 49.88 98 SER A O 1
ATOM 782 N N . VAL A 1 99 ? 1.369 2.916 -0.987 1.00 54.81 99 VAL A N 1
ATOM 783 C CA . VAL A 1 99 ? 1.029 1.868 -1.968 1.00 54.81 99 VAL A CA 1
ATOM 784 C C . VAL A 1 99 ? 0.667 2.480 -3.325 1.00 54.81 99 VAL A C 1
ATOM 786 O O . VAL A 1 99 ? 1.217 2.053 -4.332 1.00 54.81 99 VAL A O 1
ATOM 789 N N . LYS A 1 100 ? -0.163 3.536 -3.371 1.00 61.53 100 LYS A N 1
ATOM 790 C CA . LYS A 1 100 ? -0.476 4.236 -4.634 1.00 61.53 100 LYS A CA 1
ATOM 791 C C . LYS A 1 100 ? 0.769 4.820 -5.317 1.00 61.53 100 LYS A C 1
ATOM 793 O O . LYS A 1 100 ? 0.845 4.784 -6.541 1.00 61.53 100 LYS A O 1
ATOM 798 N N . GLN A 1 101 ? 1.731 5.355 -4.559 1.00 60.97 101 GLN A N 1
ATOM 799 C CA . GLN A 1 101 ? 3.001 5.816 -5.132 1.00 60.97 101 GLN A CA 1
ATOM 800 C C . GLN A 1 101 ? 3.853 4.648 -5.636 1.00 60.97 101 GLN A C 1
ATOM 802 O O . GLN A 1 101 ? 4.338 4.723 -6.758 1.00 60.97 101 GLN A O 1
ATOM 807 N N . LEU A 1 102 ? 3.964 3.548 -4.883 1.00 66.25 102 LEU A N 1
ATOM 808 C CA . LEU A 1 102 ? 4.693 2.356 -5.325 1.00 66.25 102 LEU A CA 1
ATOM 809 C C . LEU A 1 102 ? 4.116 1.781 -6.628 1.00 66.25 102 LEU A C 1
ATOM 811 O O . LEU A 1 102 ? 4.875 1.506 -7.549 1.00 66.25 102 LEU A O 1
ATOM 815 N N . THR A 1 103 ? 2.788 1.681 -6.760 1.00 68.81 103 THR A N 1
ATOM 816 C CA . THR A 1 103 ? 2.147 1.224 -8.006 1.00 68.81 103 THR A CA 1
ATOM 817 C C . THR A 1 103 ? 2.455 2.147 -9.188 1.00 68.81 103 THR A C 1
ATOM 819 O O . THR A 1 103 ? 2.743 1.651 -10.270 1.00 68.81 103 THR A O 1
ATOM 822 N N . LYS A 1 104 ? 2.449 3.477 -8.999 1.00 68.88 104 LYS A N 1
ATOM 823 C CA . LYS A 1 104 ? 2.828 4.432 -10.060 1.00 68.88 104 LYS A CA 1
ATOM 824 C C . LYS A 1 104 ? 4.292 4.288 -10.481 1.00 68.88 104 LYS A C 1
ATOM 826 O O . LYS A 1 104 ? 4.584 4.328 -11.669 1.00 68.88 104 LYS A O 1
ATOM 831 N N . ILE A 1 105 ? 5.190 4.110 -9.514 1.00 72.62 105 ILE A N 1
ATOM 832 C CA . ILE A 1 105 ? 6.625 3.914 -9.752 1.00 72.62 105 ILE A CA 1
ATOM 833 C C . ILE A 1 105 ? 6.861 2.619 -10.543 1.00 72.62 105 ILE A C 1
ATOM 835 O O . ILE A 1 105 ? 7.514 2.651 -11.579 1.00 72.62 105 ILE A O 1
ATOM 839 N N . VAL A 1 106 ? 6.272 1.501 -10.103 1.00 72.69 106 VAL A N 1
ATOM 840 C CA . VAL A 1 106 ? 6.393 0.196 -10.776 1.00 72.69 106 VAL A CA 1
ATOM 841 C C . VAL A 1 106 ? 5.774 0.222 -12.178 1.00 72.69 106 VAL A C 1
ATOM 843 O O . VAL A 1 106 ? 6.358 -0.329 -13.105 1.00 72.69 106 VAL A O 1
ATOM 846 N N . LEU A 1 107 ? 4.635 0.895 -12.370 1.00 77.06 107 LEU A N 1
ATOM 847 C CA . LEU A 1 107 ? 4.030 1.044 -13.697 1.00 77.06 107 LEU A CA 1
ATOM 848 C C . LEU A 1 107 ? 4.939 1.837 -14.649 1.00 77.06 107 LEU A C 1
ATOM 850 O O . LEU A 1 107 ? 5.166 1.393 -15.771 1.00 77.06 107 LEU A O 1
ATOM 854 N N . ASN A 1 108 ? 5.505 2.961 -14.196 1.00 75.62 108 ASN A N 1
ATOM 855 C CA . ASN A 1 108 ? 6.474 3.717 -14.991 1.00 75.62 108 ASN A CA 1
ATOM 856 C C . ASN A 1 108 ? 7.729 2.885 -15.303 1.00 75.62 108 ASN A C 1
ATOM 858 O O . ASN A 1 108 ? 8.163 2.886 -16.448 1.00 75.62 108 ASN A O 1
ATOM 862 N N . GLN A 1 109 ? 8.269 2.135 -14.334 1.00 75.31 109 GLN A N 1
ATOM 863 C CA . GLN A 1 109 ? 9.405 1.230 -14.552 1.00 75.31 109 GLN A CA 1
ATOM 864 C C . GLN A 1 109 ? 9.123 0.230 -15.682 1.00 75.31 109 GLN A C 1
ATOM 866 O O . GLN A 1 109 ? 9.968 0.039 -16.552 1.00 75.31 109 GLN A O 1
ATOM 871 N N . ILE A 1 110 ? 7.944 -0.402 -15.675 1.00 78.25 110 ILE A N 1
ATOM 872 C CA . ILE A 1 110 ? 7.545 -1.394 -16.685 1.00 78.25 110 ILE A CA 1
ATOM 873 C C . ILE A 1 110 ? 7.400 -0.738 -18.064 1.00 78.25 110 ILE A C 1
ATOM 875 O O . ILE A 1 110 ? 7.926 -1.264 -19.042 1.00 78.25 110 ILE A O 1
ATOM 879 N N . LEU A 1 111 ? 6.733 0.419 -18.141 1.00 81.25 111 LEU A N 1
ATOM 880 C CA . LEU A 1 111 ? 6.530 1.147 -19.398 1.00 81.25 111 LEU A CA 1
ATOM 881 C C . LEU A 1 111 ? 7.854 1.643 -19.997 1.00 81.25 111 LEU A C 1
ATOM 883 O O . LEU A 1 111 ? 8.103 1.418 -21.178 1.00 81.25 111 LEU A O 1
ATOM 887 N N . SER A 1 112 ? 8.721 2.264 -19.191 1.00 77.62 112 SER A N 1
ATOM 888 C CA . SER A 1 112 ? 10.049 2.701 -19.633 1.00 77.62 112 SER A CA 1
ATOM 889 C C . SER A 1 112 ? 10.901 1.517 -20.087 1.00 77.62 112 SER A C 1
ATOM 891 O O . SER A 1 112 ? 11.452 1.561 -21.182 1.00 77.62 112 SER A O 1
ATOM 893 N N . ASN A 1 113 ? 10.956 0.433 -19.305 1.00 77.38 113 ASN A N 1
ATOM 894 C CA . ASN A 1 113 ? 11.700 -0.768 -19.684 1.00 77.38 113 ASN A CA 1
ATOM 895 C C . ASN A 1 113 ? 11.216 -1.308 -21.044 1.00 77.38 113 ASN A C 1
ATOM 897 O O . ASN A 1 113 ? 12.027 -1.480 -21.946 1.00 77.38 113 ASN A O 1
ATOM 901 N N . PHE A 1 114 ? 9.903 -1.457 -21.252 1.00 82.69 114 PHE A N 1
ATOM 902 C CA . PHE A 1 114 ? 9.363 -1.928 -22.531 1.00 82.69 114 PHE A CA 1
ATOM 903 C C . PHE A 1 114 ? 9.733 -1.024 -23.721 1.00 82.69 114 PHE A C 1
ATOM 905 O O . PHE A 1 114 ? 10.128 -1.530 -24.771 1.00 82.69 114 PHE A O 1
ATOM 912 N N . ILE A 1 115 ? 9.643 0.302 -23.563 1.00 83.50 115 ILE A N 1
ATOM 913 C CA . ILE A 1 115 ? 9.945 1.274 -24.629 1.00 83.50 115 ILE A CA 1
ATOM 914 C C . ILE A 1 115 ? 11.417 1.215 -25.057 1.00 83.50 115 ILE A C 1
ATOM 916 O O . ILE A 1 115 ? 11.700 1.296 -26.251 1.00 83.50 115 ILE A O 1
ATOM 920 N N . PHE A 1 116 ? 12.348 1.071 -24.112 1.00 82.56 116 PHE A N 1
ATOM 921 C CA . PHE A 1 116 ? 13.776 1.171 -24.417 1.00 82.56 116 PHE A CA 1
ATOM 922 C C . PHE A 1 116 ? 14.495 -0.169 -24.630 1.00 82.56 116 PHE A C 1
ATOM 924 O O . PHE A 1 116 ? 15.498 -0.197 -25.340 1.00 82.56 116 PHE A O 1
ATOM 931 N N . THR A 1 117 ? 14.021 -1.280 -24.055 1.00 82.12 117 THR A N 1
ATOM 932 C CA . THR A 1 117 ? 14.686 -2.589 -24.218 1.00 82.12 117 THR A CA 1
ATOM 933 C C . THR A 1 117 ? 14.175 -3.377 -25.420 1.00 82.12 117 THR A C 1
ATOM 935 O O . THR A 1 117 ? 14.962 -4.068 -26.071 1.00 82.12 117 THR A O 1
ATOM 938 N N . SER A 1 118 ? 12.899 -3.217 -25.793 1.00 87.00 118 SER A N 1
ATOM 939 C CA . SER A 1 118 ? 12.333 -3.928 -26.947 1.00 87.00 118 SER A CA 1
ATOM 940 C C . SER A 1 118 ? 13.011 -3.611 -28.293 1.00 87.00 118 SER A C 1
ATOM 942 O O . SER A 1 118 ? 13.236 -4.567 -29.038 1.00 87.00 118 SER A O 1
ATOM 944 N N . PRO A 1 119 ? 13.437 -2.368 -28.626 1.00 90.81 119 PRO A N 1
ATOM 945 C CA . PRO A 1 119 ? 14.093 -2.094 -29.908 1.00 90.81 119 PRO A CA 1
ATOM 946 C C . PRO A 1 119 ? 15.432 -2.828 -30.049 1.00 90.81 119 PRO A C 1
ATOM 948 O O . PRO A 1 119 ? 15.715 -3.387 -31.106 1.00 90.81 119 PRO A O 1
ATOM 951 N N . TYR A 1 120 ? 16.221 -2.887 -28.971 1.00 88.56 120 TYR A N 1
ATOM 952 C CA . TYR A 1 120 ? 17.499 -3.602 -28.935 1.00 88.56 120 TYR A CA 1
ATOM 953 C C . TYR A 1 120 ? 17.314 -5.122 -29.050 1.00 88.56 120 TYR A C 1
ATOM 955 O O . TYR A 1 120 ? 18.018 -5.781 -29.819 1.00 88.56 120 TYR A O 1
ATOM 963 N N . SER A 1 121 ? 16.325 -5.688 -28.347 1.00 86.56 121 SER A N 1
ATOM 964 C CA . SER A 1 121 ? 15.990 -7.112 -28.475 1.00 86.56 121 SER A CA 1
ATOM 965 C C . SER A 1 121 ? 15.545 -7.472 -29.898 1.00 86.56 121 SER A C 1
ATOM 967 O O . SER A 1 121 ? 15.994 -8.479 -30.439 1.00 86.56 121 SER A O 1
ATOM 969 N N . ILE A 1 122 ? 14.715 -6.635 -30.532 1.00 89.88 122 ILE A N 1
ATOM 970 C CA . ILE A 1 122 ? 14.262 -6.835 -31.917 1.00 89.88 122 ILE A CA 1
ATOM 971 C C . ILE A 1 122 ? 15.441 -6.734 -32.896 1.00 89.88 122 ILE A C 1
ATOM 973 O O . ILE A 1 122 ? 15.600 -7.620 -33.733 1.00 89.88 122 ILE A O 1
ATOM 977 N N . ALA A 1 123 ? 16.298 -5.714 -32.771 1.00 88.62 123 ALA A N 1
ATOM 978 C CA . ALA A 1 123 ? 17.481 -5.557 -33.621 1.00 88.62 123 ALA A CA 1
ATOM 979 C C . ALA A 1 123 ? 18.436 -6.760 -33.507 1.00 88.62 123 ALA A C 1
ATOM 981 O O . ALA A 1 123 ? 18.885 -7.290 -34.522 1.00 88.62 123 ALA A O 1
ATOM 982 N N . SER A 1 124 ? 18.666 -7.256 -32.287 1.00 87.06 124 SER A N 1
ATOM 983 C CA . SER A 1 124 ? 19.504 -8.435 -32.031 1.00 87.06 124 SER A CA 1
ATOM 984 C C . SER A 1 124 ? 18.944 -9.709 -32.684 1.00 87.06 124 SER A C 1
ATOM 986 O O . SER A 1 124 ? 19.691 -10.477 -33.290 1.00 87.06 124 SER A O 1
ATOM 988 N N . ILE A 1 125 ? 17.623 -9.921 -32.610 1.00 90.50 125 ILE A N 1
ATOM 989 C CA . ILE A 1 125 ? 16.943 -11.056 -33.258 1.00 90.50 125 ILE A CA 1
ATOM 990 C C . ILE A 1 125 ? 17.023 -10.945 -34.787 1.00 90.50 125 ILE A C 1
ATOM 992 O O . ILE A 1 125 ? 17.284 -11.946 -35.455 1.00 90.50 125 ILE A O 1
ATOM 996 N N . LEU A 1 126 ? 16.839 -9.745 -35.348 1.00 87.62 126 LEU A N 1
ATOM 997 C CA . LEU A 1 126 ? 16.951 -9.513 -36.790 1.00 87.62 126 LEU A CA 1
ATOM 998 C C . LEU A 1 126 ? 18.369 -9.798 -37.300 1.00 87.62 126 LEU A C 1
ATOM 1000 O O . LEU A 1 126 ? 18.514 -10.498 -38.297 1.00 87.62 126 LEU A O 1
ATOM 1004 N N . ILE A 1 127 ? 19.407 -9.349 -36.589 1.00 87.75 127 ILE A N 1
ATOM 1005 C CA . ILE A 1 127 ? 20.811 -9.633 -36.933 1.00 87.75 127 ILE A CA 1
ATOM 1006 C C . ILE A 1 127 ? 21.086 -11.138 -36.929 1.00 87.75 127 ILE A C 1
ATOM 1008 O O . ILE A 1 127 ? 21.645 -11.659 -37.892 1.00 87.75 127 ILE A O 1
ATOM 1012 N N . PHE A 1 128 ? 20.641 -11.854 -35.893 1.00 88.31 128 PHE A N 1
ATOM 1013 C CA . PHE A 1 128 ? 20.795 -13.308 -35.825 1.00 88.31 128 PHE A CA 1
ATOM 1014 C C . PHE A 1 128 ? 20.047 -14.024 -36.962 1.00 88.31 128 PHE A C 1
ATOM 1016 O O . PHE A 1 128 ? 20.590 -14.925 -37.598 1.00 88.31 128 PHE A O 1
ATOM 1023 N N . SER A 1 129 ? 18.821 -13.590 -37.272 1.00 86.94 129 SER A N 1
ATOM 1024 C CA . SER A 1 129 ? 18.015 -14.149 -38.364 1.00 86.94 129 SER A CA 1
ATOM 1025 C C . SER A 1 129 ? 18.583 -13.850 -39.756 1.00 86.94 129 SER A C 1
ATOM 1027 O O . SER A 1 129 ? 18.341 -14.618 -40.686 1.00 86.94 129 SER A O 1
ATOM 1029 N N . MET A 1 130 ? 19.301 -12.736 -39.922 1.00 86.19 130 MET A N 1
ATOM 1030 C CA . MET A 1 130 ? 19.840 -12.262 -41.202 1.00 86.19 130 MET A CA 1
ATOM 1031 C C . MET A 1 130 ? 21.340 -12.553 -41.371 1.00 86.19 130 MET A C 1
ATOM 1033 O O . MET A 1 130 ? 21.952 -12.047 -42.307 1.00 86.19 130 MET A O 1
ATOM 1037 N N . ALA A 1 131 ? 21.928 -13.411 -40.530 1.00 80.75 131 ALA A N 1
ATOM 1038 C CA . ALA A 1 131 ? 23.365 -13.716 -40.519 1.00 80.75 131 ALA A CA 1
ATOM 1039 C C . ALA A 1 131 ? 23.945 -14.219 -41.862 1.00 80.75 131 ALA A C 1
ATOM 1041 O O . ALA A 1 131 ? 25.145 -14.102 -42.091 1.00 80.75 131 ALA A O 1
ATOM 1042 N N . ASN A 1 132 ? 23.104 -14.749 -42.759 1.00 85.81 132 ASN A N 1
ATOM 1043 C CA . ASN A 1 132 ? 23.497 -15.243 -44.086 1.00 85.81 132 ASN A CA 1
ATOM 1044 C C . ASN A 1 132 ? 23.277 -14.222 -45.228 1.00 85.81 132 ASN A C 1
ATOM 1046 O O . ASN A 1 132 ? 23.442 -14.572 -46.397 1.00 85.81 132 ASN A O 1
ATOM 1050 N N . VAL A 1 133 ? 22.861 -12.985 -44.933 1.00 87.75 133 VAL A N 1
ATOM 1051 C CA . VAL A 1 133 ? 22.635 -11.944 -45.951 1.00 87.75 133 VAL A CA 1
ATOM 1052 C C . VAL A 1 133 ? 23.966 -11.323 -46.372 1.00 87.75 133 VAL A C 1
ATOM 1054 O O . VAL A 1 133 ? 24.703 -10.794 -45.548 1.00 87.75 133 VAL A O 1
ATOM 1057 N N . SER A 1 134 ? 24.255 -11.354 -47.674 1.00 85.62 134 SER A N 1
ATOM 1058 C CA . SER A 1 134 ? 25.515 -10.881 -48.264 1.00 85.62 134 SER A CA 1
ATOM 1059 C C . SER A 1 134 ? 25.461 -9.465 -48.861 1.00 85.62 134 SER A C 1
ATOM 1061 O O . SER A 1 134 ? 26.454 -9.010 -49.427 1.00 85.62 134 SER A O 1
ATOM 1063 N N . ASP A 1 135 ? 24.332 -8.755 -48.752 1.00 88.44 135 ASP A N 1
ATOM 1064 C CA . ASP A 1 135 ? 24.209 -7.373 -49.236 1.00 88.44 135 ASP A CA 1
ATOM 1065 C C . ASP A 1 135 ? 24.909 -6.390 -48.268 1.00 88.44 135 ASP A C 1
ATOM 1067 O O . ASP A 1 135 ? 24.469 -6.238 -47.121 1.00 88.44 135 ASP A O 1
ATOM 1071 N N . PRO A 1 136 ? 25.969 -5.679 -48.704 1.00 85.12 136 PRO A N 1
ATOM 1072 C CA . PRO A 1 136 ? 26.729 -4.780 -47.838 1.00 85.12 136 PRO A CA 1
ATOM 1073 C C . PRO A 1 136 ? 25.934 -3.548 -47.376 1.00 85.12 136 PRO A C 1
ATOM 1075 O O . PRO A 1 136 ? 26.275 -2.966 -46.346 1.00 85.12 136 PRO A O 1
ATOM 1078 N N . ILE A 1 137 ? 24.874 -3.144 -48.088 1.00 86.75 137 ILE A N 1
ATOM 1079 C CA . ILE A 1 137 ? 23.993 -2.047 -47.660 1.00 86.75 137 ILE A CA 1
ATOM 1080 C C . ILE A 1 137 ? 23.156 -2.504 -46.463 1.00 86.75 137 ILE A C 1
ATOM 1082 O O . ILE A 1 137 ? 23.051 -1.777 -45.476 1.00 86.75 137 ILE A O 1
ATOM 1086 N N . ILE A 1 138 ? 22.607 -3.720 -46.528 1.00 85.62 138 ILE A N 1
ATOM 1087 C CA . ILE A 1 138 ? 21.795 -4.297 -45.450 1.00 85.62 138 ILE A CA 1
ATOM 1088 C C . ILE A 1 138 ? 22.658 -4.532 -44.204 1.00 85.62 138 ILE A C 1
ATOM 1090 O O . ILE A 1 138 ? 22.238 -4.185 -43.104 1.00 85.62 138 ILE A O 1
ATOM 1094 N N . ILE A 1 139 ? 23.891 -5.027 -44.365 1.00 85.38 139 ILE A N 1
ATOM 1095 C CA . ILE A 1 139 ? 24.846 -5.190 -43.254 1.00 85.38 139 ILE A CA 1
ATOM 1096 C C . ILE A 1 139 ? 25.154 -3.837 -42.587 1.00 85.38 139 ILE A C 1
ATOM 1098 O O . ILE A 1 139 ? 25.086 -3.725 -41.362 1.00 85.38 139 ILE A O 1
ATOM 1102 N N . ALA A 1 140 ? 25.437 -2.788 -43.369 1.00 84.62 140 ALA A N 1
ATOM 1103 C CA . ALA A 1 140 ? 25.704 -1.451 -42.831 1.00 84.62 140 ALA A CA 1
ATOM 1104 C C . ALA A 1 140 ? 24.490 -0.860 -42.089 1.00 84.62 140 ALA A C 1
ATOM 1106 O O . ALA A 1 140 ? 24.645 -0.261 -41.024 1.00 84.62 140 ALA A O 1
ATOM 1107 N N . GLN A 1 141 ? 23.277 -1.067 -42.615 1.00 88.31 141 GLN A N 1
ATOM 1108 C CA . GLN A 1 141 ? 22.034 -0.658 -41.958 1.00 88.31 141 GLN A CA 1
ATOM 1109 C C . GLN A 1 141 ? 21.799 -1.420 -40.648 1.00 88.31 141 GLN A C 1
ATOM 1111 O O . GLN A 1 141 ? 21.524 -0.785 -39.635 1.00 88.31 141 GLN A O 1
ATOM 1116 N N . LEU A 1 142 ? 21.966 -2.748 -40.634 1.00 88.00 142 LEU A N 1
ATOM 1117 C CA . LEU A 1 142 ? 21.810 -3.574 -39.432 1.00 88.00 142 LEU A CA 1
ATOM 1118 C C . LEU A 1 142 ? 22.797 -3.170 -38.327 1.00 88.00 142 LEU A C 1
ATOM 1120 O O . LEU A 1 142 ? 22.384 -2.992 -37.180 1.00 88.00 142 LEU A O 1
ATOM 1124 N N . ASN A 1 143 ? 24.071 -2.952 -38.667 1.00 86.00 143 ASN A N 1
ATOM 1125 C CA . ASN A 1 143 ? 25.087 -2.501 -37.712 1.00 86.00 143 ASN A CA 1
ATOM 1126 C C . ASN A 1 143 ? 24.751 -1.117 -37.135 1.00 86.00 143 ASN A C 1
ATOM 1128 O O . ASN A 1 143 ? 24.778 -0.934 -35.917 1.00 86.00 143 ASN A O 1
ATOM 1132 N N . PHE A 1 144 ? 24.358 -0.161 -37.982 1.00 88.81 144 PHE A N 1
ATOM 1133 C CA . PHE A 1 144 ? 23.938 1.167 -37.533 1.00 88.81 144 PHE A CA 1
ATOM 1134 C C . PHE A 1 144 ? 22.678 1.113 -36.646 1.00 88.81 144 PHE A C 1
ATOM 1136 O O . PHE A 1 144 ? 22.633 1.743 -35.589 1.00 88.81 144 PHE A O 1
ATOM 1143 N N . THR A 1 145 ? 21.672 0.310 -37.015 1.00 89.31 145 THR A N 1
ATOM 1144 C CA . THR A 1 145 ? 20.468 0.084 -36.197 1.00 89.31 145 THR A CA 1
ATOM 1145 C C . THR A 1 145 ? 20.802 -0.568 -34.852 1.00 89.31 145 THR A C 1
ATOM 1147 O O . THR A 1 145 ? 20.208 -0.197 -33.838 1.00 89.31 145 THR A O 1
ATOM 1150 N N . ASN A 1 146 ? 21.768 -1.488 -34.801 1.00 87.38 146 ASN A N 1
ATOM 1151 C CA . ASN A 1 146 ? 22.232 -2.091 -33.552 1.00 87.38 146 ASN A CA 1
ATOM 1152 C C . ASN A 1 146 ? 22.868 -1.050 -32.624 1.00 87.38 146 ASN A C 1
ATOM 1154 O O . ASN A 1 146 ? 22.461 -0.921 -31.475 1.00 87.38 146 A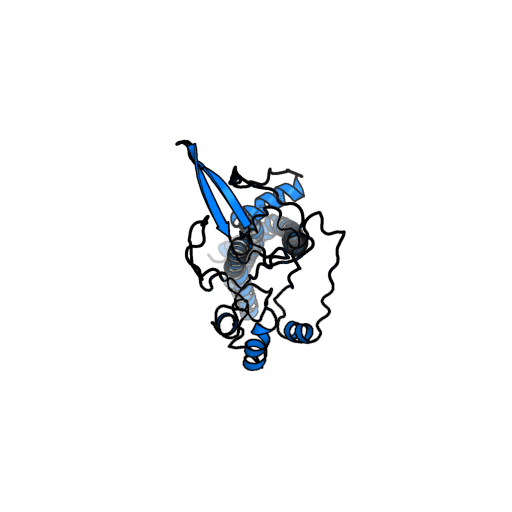SN A O 1
ATOM 1158 N N . VAL A 1 147 ? 23.811 -0.253 -33.137 1.00 88.00 147 VAL A N 1
ATOM 1159 C CA . VAL A 1 147 ? 24.481 0.803 -32.360 1.00 88.00 147 VAL A CA 1
ATOM 1160 C C . VAL A 1 147 ? 23.472 1.846 -31.860 1.00 88.00 147 VAL A C 1
ATOM 1162 O O . VAL A 1 147 ? 23.524 2.248 -30.699 1.00 88.00 147 VAL A O 1
ATOM 1165 N N . LEU A 1 148 ? 22.488 2.224 -32.683 1.00 88.38 148 LEU A N 1
ATOM 1166 C CA . LEU A 1 148 ? 21.436 3.166 -32.292 1.00 88.38 148 LEU A CA 1
ATOM 1167 C C . LEU A 1 148 ? 20.471 2.593 -31.236 1.00 88.38 148 LEU A C 1
ATOM 1169 O O . LEU A 1 148 ? 20.095 3.292 -30.295 1.00 88.38 148 LEU A O 1
ATOM 1173 N N . THR A 1 149 ? 20.064 1.328 -31.361 1.00 89.25 149 THR A N 1
ATOM 1174 C CA . THR A 1 149 ? 19.177 0.684 -30.374 1.00 89.25 149 THR A CA 1
ATOM 1175 C C . THR A 1 149 ? 19.903 0.336 -29.076 1.00 89.25 149 THR A C 1
ATOM 1177 O O . THR A 1 149 ? 19.312 0.459 -28.006 1.00 89.25 149 THR A O 1
ATOM 1180 N N . MET A 1 150 ? 21.196 0.013 -29.142 1.00 84.00 150 MET A N 1
ATOM 1181 C CA . MET A 1 150 ? 22.084 -0.076 -27.984 1.00 84.00 150 MET A CA 1
ATOM 1182 C C . MET A 1 150 ? 22.189 1.286 -27.279 1.00 84.00 150 MET A C 1
ATOM 1184 O O . MET A 1 150 ? 21.980 1.359 -26.072 1.00 84.00 150 MET A O 1
ATOM 1188 N N . LEU A 1 151 ? 22.415 2.385 -28.008 1.00 84.44 151 LEU A N 1
ATOM 1189 C CA . LEU A 1 151 ? 22.418 3.737 -27.434 1.00 84.44 151 LEU A CA 1
ATOM 1190 C C . LEU A 1 151 ? 21.097 4.055 -26.706 1.00 84.44 151 LEU A C 1
ATOM 1192 O O . LEU A 1 151 ? 21.123 4.531 -25.573 1.00 84.44 151 LEU A O 1
ATOM 1196 N N . LEU A 1 152 ? 19.946 3.728 -27.306 1.00 83.88 152 LEU A N 1
ATOM 1197 C CA . LEU A 1 152 ? 18.626 3.883 -26.673 1.00 83.88 152 LEU A CA 1
ATOM 1198 C C . LEU A 1 152 ? 18.440 2.998 -25.429 1.00 83.88 152 LEU A C 1
ATOM 1200 O O . LEU A 1 152 ? 17.850 3.449 -24.448 1.00 83.88 152 LEU A O 1
ATOM 1204 N N . TYR A 1 153 ? 18.966 1.772 -25.440 1.00 82.56 153 TYR A N 1
ATOM 1205 C CA . TYR A 1 153 ? 18.965 0.876 -24.282 1.00 82.56 153 TYR A CA 1
ATOM 1206 C C . TYR A 1 153 ? 19.748 1.483 -23.106 1.00 82.56 153 TYR A C 1
ATOM 1208 O O . TYR A 1 153 ? 19.219 1.564 -21.996 1.00 82.56 153 TYR A O 1
ATOM 1216 N N . TYR A 1 154 ? 20.956 2.005 -23.343 1.00 76.94 154 TYR A N 1
ATOM 1217 C CA . TYR A 1 154 ? 21.756 2.675 -22.305 1.00 76.94 154 TYR A CA 1
ATOM 1218 C C . TYR A 1 154 ? 21.242 4.080 -21.926 1.00 76.94 154 TYR A C 1
ATOM 1220 O O . TYR A 1 154 ? 21.556 4.555 -20.843 1.00 76.94 154 TYR A O 1
ATOM 1228 N N . LEU A 1 155 ? 20.403 4.720 -22.749 1.00 75.69 155 LEU A N 1
ATOM 1229 C CA . LEU A 1 155 ? 19.644 5.940 -22.405 1.00 75.69 155 LEU A CA 1
ATOM 1230 C C . LEU A 1 155 ? 18.354 5.673 -21.602 1.00 75.69 155 LEU A C 1
ATOM 1232 O O . LEU A 1 155 ? 17.681 6.618 -21.178 1.00 75.69 155 LEU A O 1
ATOM 1236 N N . SER A 1 156 ? 17.984 4.405 -21.397 1.00 75.25 156 SER A N 1
ATOM 1237 C CA . SER A 1 156 ? 16.921 4.024 -20.455 1.00 75.25 156 SER A CA 1
ATOM 1238 C C . SER A 1 156 ? 17.413 4.097 -19.013 1.00 75.25 156 SER A C 1
ATOM 1240 O O . SER A 1 156 ? 16.717 4.595 -18.124 1.00 75.25 156 SER A O 1
ATOM 1242 N N . PHE A 1 157 ? 18.676 3.719 -18.843 1.00 69.44 157 PHE A N 1
ATOM 1243 C CA . PHE A 1 157 ? 19.558 4.184 -17.789 1.00 69.44 157 PHE A CA 1
ATOM 1244 C C . PHE A 1 157 ? 19.798 5.711 -17.950 1.00 69.44 157 PHE A C 1
ATOM 1246 O O . PHE A 1 157 ? 19.513 6.299 -18.989 1.00 69.44 157 PHE A O 1
ATOM 1253 N N . ALA A 1 158 ? 20.175 6.408 -16.883 1.00 68.25 158 ALA A N 1
ATOM 1254 C CA . ALA A 1 158 ? 19.927 7.823 -16.589 1.00 68.25 158 ALA A CA 1
ATOM 1255 C C . ALA A 1 158 ? 18.432 8.225 -16.534 1.00 68.25 158 ALA A C 1
ATOM 1257 O O . ALA A 1 158 ? 18.027 8.933 -15.603 1.00 68.25 158 ALA A O 1
ATOM 1258 N N . CYS A 1 159 ? 17.582 7.779 -17.472 1.00 67.62 159 CYS A N 1
ATOM 1259 C CA . CYS A 1 159 ? 16.155 8.124 -17.475 1.00 67.62 159 CYS A CA 1
ATOM 1260 C C . CYS A 1 159 ? 15.412 7.518 -16.272 1.00 67.62 159 CYS A C 1
ATOM 1262 O O . CYS A 1 159 ? 14.636 8.211 -15.610 1.00 67.62 159 CYS A O 1
ATOM 1264 N N . LEU A 1 160 ? 15.678 6.251 -15.945 1.00 68.06 160 LEU A N 1
ATOM 1265 C CA . LEU A 1 160 ? 15.031 5.527 -14.850 1.00 68.06 160 LEU A CA 1
ATOM 1266 C C . LEU A 1 160 ? 15.228 6.214 -13.491 1.00 68.06 160 LEU A C 1
ATOM 1268 O O . LEU A 1 160 ? 14.234 6.578 -12.854 1.00 68.06 160 LEU A O 1
ATOM 1272 N N . PHE A 1 161 ? 16.466 6.486 -13.066 1.00 68.62 161 PHE A N 1
ATOM 1273 C CA . PHE A 1 161 ? 16.730 7.256 -11.842 1.00 68.62 161 PHE A CA 1
ATOM 1274 C C . PHE A 1 161 ? 15.996 8.614 -11.811 1.00 68.62 161 PHE A C 1
ATOM 1276 O O . PHE A 1 161 ? 15.395 8.989 -10.793 1.00 68.62 161 PHE A O 1
ATOM 1283 N N . TYR A 1 162 ? 15.963 9.339 -12.935 1.00 68.38 162 TYR A N 1
ATOM 1284 C CA . TYR A 1 162 ? 15.224 10.600 -13.034 1.00 68.38 162 TYR A CA 1
ATOM 1285 C C . TYR A 1 162 ? 13.711 10.391 -12.835 1.00 68.38 162 TYR A C 1
ATOM 1287 O O . TYR A 1 162 ? 13.084 11.091 -12.036 1.00 68.38 162 TYR A O 1
ATOM 1295 N N . VAL A 1 163 ? 13.129 9.353 -13.445 1.00 67.69 163 VAL A N 1
ATOM 1296 C CA . VAL A 1 163 ? 11.728 8.954 -13.238 1.00 67.69 163 VAL A CA 1
ATOM 1297 C C . VAL A 1 163 ? 11.433 8.650 -11.763 1.00 67.69 163 VAL A C 1
ATOM 1299 O O . VAL A 1 163 ? 10.407 9.116 -11.261 1.00 67.69 163 VAL A O 1
ATOM 1302 N N . TYR A 1 164 ? 12.319 7.970 -11.023 1.00 67.38 164 TYR A N 1
ATOM 1303 C CA . TYR A 1 164 ? 12.147 7.747 -9.574 1.00 67.38 164 TYR A CA 1
ATOM 1304 C C . TYR A 1 164 ? 12.094 9.060 -8.774 1.00 67.38 164 TYR A C 1
ATOM 1306 O O . TYR A 1 164 ? 11.208 9.242 -7.926 1.00 67.38 164 TYR A O 1
ATOM 1314 N N . THR A 1 165 ? 13.008 9.999 -9.042 1.00 66.44 165 THR A N 1
ATOM 1315 C CA . THR A 1 165 ? 13.058 11.293 -8.330 1.00 66.44 165 THR A CA 1
ATOM 1316 C C . THR A 1 165 ? 11.885 12.215 -8.685 1.00 66.44 165 THR A C 1
ATOM 1318 O O . THR A 1 165 ? 11.360 12.918 -7.810 1.00 66.44 165 THR A O 1
ATOM 1321 N N . CYS A 1 166 ? 11.399 12.176 -9.928 1.00 65.94 166 CYS A N 1
ATOM 1322 C CA . CYS A 1 166 ? 10.225 12.922 -10.377 1.00 65.94 166 CYS A CA 1
ATOM 1323 C C . CYS A 1 166 ? 8.911 12.321 -9.855 1.00 65.94 166 CYS A C 1
ATOM 1325 O O . CYS A 1 166 ? 8.101 13.056 -9.285 1.00 65.94 166 CYS A O 1
ATOM 1327 N N . ALA A 1 167 ? 8.711 11.004 -9.974 1.00 65.31 167 ALA A N 1
ATOM 1328 C CA . ALA A 1 167 ? 7.459 10.329 -9.619 1.00 65.31 167 ALA A CA 1
ATOM 1329 C C . ALA A 1 167 ? 7.177 10.285 -8.106 1.00 65.31 167 ALA A C 1
ATOM 1331 O O . ALA A 1 167 ? 6.016 10.195 -7.694 1.00 65.31 167 ALA A O 1
ATOM 1332 N N . SER A 1 168 ? 8.217 10.350 -7.265 1.00 68.94 168 SER A N 1
ATOM 1333 C CA . SER A 1 168 ? 8.085 10.233 -5.812 1.00 68.94 168 SER A CA 1
ATOM 1334 C C . SER A 1 168 ? 8.719 11.404 -5.065 1.00 68.94 168 SER A C 1
ATOM 1336 O O . SER A 1 168 ? 9.897 11.411 -4.709 1.00 68.94 168 SER A O 1
ATOM 1338 N N . GLU A 1 169 ? 7.875 12.376 -4.714 1.00 66.25 169 GLU A N 1
ATOM 1339 C CA . GLU A 1 169 ? 8.210 13.485 -3.809 1.00 66.25 169 GLU A CA 1
ATOM 1340 C C . GLU A 1 169 ? 8.791 12.993 -2.464 1.00 66.25 169 GLU A C 1
ATOM 1342 O O . GLU A 1 169 ? 9.626 13.658 -1.852 1.00 66.25 169 GLU A O 1
ATOM 1347 N N . ARG A 1 170 ? 8.374 11.804 -2.001 1.00 62.81 170 ARG A N 1
ATOM 1348 C CA . ARG A 1 170 ? 8.891 11.181 -0.774 1.00 62.81 170 ARG A CA 1
ATOM 1349 C C . ARG A 1 170 ? 10.282 10.591 -0.957 1.00 62.81 170 ARG A C 1
ATOM 1351 O O . ARG A 1 170 ? 11.122 10.809 -0.091 1.00 62.81 170 ARG A O 1
ATOM 1358 N N . PHE A 1 171 ? 10.523 9.898 -2.071 1.00 65.62 171 PHE A N 1
ATOM 1359 C CA . PHE A 1 171 ? 11.851 9.389 -2.411 1.00 65.62 171 PHE A CA 1
ATOM 1360 C C . PHE A 1 171 ? 12.843 10.547 -2.526 1.00 65.62 171 PHE A C 1
ATOM 1362 O O . PHE A 1 171 ? 13.858 10.537 -1.844 1.00 65.62 171 PHE A O 1
ATOM 1369 N N . ARG A 1 172 ? 12.485 11.617 -3.251 1.00 70.75 172 ARG A N 1
ATOM 1370 C CA . ARG A 1 172 ? 13.303 12.836 -3.381 1.00 70.75 172 ARG A CA 1
ATOM 1371 C C . ARG A 1 172 ? 13.713 13.422 -2.022 1.00 70.75 172 ARG A C 1
ATOM 1373 O O . ARG A 1 172 ? 14.886 13.704 -1.800 1.00 70.75 172 ARG A O 1
ATOM 1380 N N . LYS A 1 173 ? 12.766 13.538 -1.081 1.00 66.38 173 LYS A N 1
ATOM 1381 C CA . LYS A 1 173 ? 13.031 14.018 0.290 1.00 66.38 173 LYS A CA 1
ATOM 1382 C C . LYS A 1 173 ? 13.900 13.057 1.113 1.00 66.38 173 LYS A C 1
ATOM 1384 O O . LYS A 1 173 ? 14.657 13.521 1.956 1.00 66.38 173 LYS A O 1
ATOM 1389 N N . GLN A 1 174 ? 13.812 11.745 0.883 1.00 62.81 174 GLN A N 1
ATOM 1390 C CA . GLN A 1 174 ? 14.665 10.755 1.552 1.00 62.81 174 GLN A CA 1
ATOM 1391 C C . GLN A 1 174 ? 16.070 10.674 0.953 1.00 62.81 174 GLN A C 1
ATOM 1393 O O . GLN A 1 174 ? 17.020 10.563 1.714 1.00 62.81 174 GLN A O 1
ATOM 1398 N N . VAL A 1 175 ? 16.225 10.797 -0.366 1.00 65.88 175 VAL A N 1
ATOM 1399 C CA . VAL A 1 175 ? 17.537 10.913 -1.020 1.00 65.88 175 VAL A CA 1
ATOM 1400 C C . VAL A 1 175 ? 18.264 12.158 -0.508 1.00 65.88 175 VAL A C 1
ATOM 1402 O O . VAL A 1 175 ? 19.422 12.056 -0.118 1.00 65.88 175 VAL A O 1
ATOM 1405 N N . MET A 1 176 ? 17.572 13.301 -0.381 1.00 64.31 176 MET A N 1
ATOM 1406 C CA . MET A 1 176 ? 18.167 14.487 0.252 1.00 64.31 176 MET A CA 1
ATOM 1407 C C . MET A 1 176 ? 18.551 14.269 1.724 1.00 64.31 176 MET A C 1
ATOM 1409 O O . MET A 1 176 ? 19.570 14.786 2.168 1.00 64.31 176 MET A O 1
ATOM 1413 N N . TYR A 1 177 ? 17.769 13.492 2.477 1.00 60.16 177 TYR A N 1
ATOM 1414 C CA . TYR A 1 177 ? 18.097 13.158 3.864 1.00 60.16 177 TYR A CA 1
ATOM 1415 C C . TYR A 1 177 ? 19.314 12.223 3.975 1.00 60.16 177 TYR A C 1
ATOM 1417 O O . TYR A 1 177 ? 20.160 12.432 4.832 1.00 60.16 177 TYR A O 1
ATOM 1425 N N . VAL A 1 178 ? 19.404 11.193 3.128 1.00 62.31 178 VAL A N 1
ATOM 1426 C CA . VAL A 1 178 ? 20.461 10.167 3.198 1.00 62.31 178 VAL A CA 1
ATOM 1427 C C . VAL A 1 178 ? 21.789 10.664 2.624 1.00 62.31 178 VAL A C 1
ATOM 1429 O O . VAL A 1 178 ? 22.830 10.314 3.163 1.00 62.31 178 VAL A O 1
ATOM 1432 N N . LEU A 1 179 ? 21.770 11.467 1.554 1.00 62.62 179 LEU A N 1
ATOM 1433 C CA . LEU A 1 179 ? 22.996 11.945 0.898 1.00 62.62 179 LEU A CA 1
ATOM 1434 C C . LEU A 1 179 ? 23.544 13.259 1.471 1.00 62.62 179 LEU A C 1
ATOM 1436 O O . LEU A 1 179 ? 24.734 13.518 1.331 1.00 62.62 179 LEU A O 1
ATOM 1440 N N . PHE A 1 180 ? 22.699 14.099 2.077 1.00 68.00 180 PHE A N 1
ATOM 1441 C CA . PHE A 1 180 ? 23.083 15.454 2.506 1.00 68.00 180 PHE A CA 1
ATOM 1442 C C . PHE A 1 180 ? 22.726 15.762 3.972 1.00 68.00 180 PHE A C 1
ATOM 1444 O O . PHE A 1 180 ? 22.777 16.922 4.372 1.00 68.00 180 PHE A O 1
ATOM 1451 N N . GLU A 1 181 ? 22.288 14.763 4.750 1.00 55.78 181 GLU A N 1
ATOM 1452 C CA . GLU A 1 181 ? 21.817 14.891 6.147 1.00 55.78 181 GLU A CA 1
ATOM 1453 C C . GLU A 1 181 ? 20.793 16.020 6.390 1.00 55.78 181 GLU A C 1
ATOM 1455 O O . GLU A 1 181 ? 20.604 16.506 7.508 1.00 55.78 181 GLU A O 1
ATOM 1460 N N . VAL A 1 182 ? 20.069 16.444 5.345 1.00 52.91 182 VAL A N 1
ATOM 1461 C CA . VAL A 1 182 ? 19.119 17.553 5.452 1.00 52.91 182 VAL A CA 1
ATOM 1462 C C . VAL A 1 182 ? 17.921 17.102 6.282 1.00 52.91 182 VAL A C 1
ATOM 1464 O O . VAL A 1 182 ? 16.984 16.477 5.777 1.00 52.91 182 VAL A O 1
ATOM 1467 N N . HIS A 1 183 ? 17.927 17.472 7.565 1.00 49.91 183 HIS A N 1
ATOM 1468 C CA . HIS A 1 183 ? 16.814 17.323 8.500 1.00 49.91 183 HIS A CA 1
ATOM 1469 C C . HIS A 1 183 ? 15.607 18.179 8.077 1.00 49.91 183 HIS A C 1
ATOM 1471 O O . HIS A 1 183 ? 15.263 19.194 8.688 1.00 49.91 183 HIS A O 1
ATOM 1477 N N . LEU A 1 184 ? 14.909 17.741 7.029 1.00 44.66 184 LEU A N 1
ATOM 1478 C CA . LEU A 1 184 ? 13.635 18.304 6.611 1.00 44.66 184 LEU A CA 1
ATOM 1479 C C . LEU A 1 184 ? 12.638 18.178 7.767 1.00 44.66 184 LEU A C 1
ATOM 1481 O O . LEU A 1 184 ? 12.176 17.075 8.081 1.00 44.66 184 LEU A O 1
ATOM 1485 N N . LYS A 1 185 ? 12.277 19.315 8.383 1.00 39.69 185 LYS A N 1
ATOM 1486 C CA . LYS A 1 185 ? 11.203 19.391 9.384 1.00 39.69 185 LYS A CA 1
ATOM 1487 C C . LYS A 1 185 ? 9.979 18.668 8.826 1.00 39.69 185 LYS A C 1
ATOM 1489 O O . LYS A 1 185 ? 9.375 19.091 7.841 1.00 39.69 185 LYS A O 1
ATOM 1494 N N . ARG A 1 186 ? 9.645 17.532 9.444 1.00 40.25 186 ARG A N 1
ATOM 1495 C CA . ARG A 1 186 ? 8.549 16.658 9.024 1.00 40.25 186 ARG A CA 1
ATOM 1496 C C . ARG A 1 186 ? 7.265 17.480 9.054 1.00 40.25 186 ARG A C 1
ATOM 1498 O O . ARG A 1 186 ? 6.798 17.807 10.142 1.00 40.25 186 ARG A O 1
ATOM 1505 N N . TRP A 1 187 ? 6.715 17.798 7.879 1.00 35.28 187 TRP A N 1
ATOM 1506 C CA . TRP A 1 187 ? 5.465 18.548 7.717 1.00 35.28 187 TRP A CA 1
ATOM 1507 C C . TRP A 1 187 ? 4.297 17.765 8.335 1.00 35.28 187 TRP A C 1
ATOM 1509 O O . TRP A 1 187 ? 3.552 17.054 7.659 1.00 35.28 187 TRP A O 1
ATOM 1519 N N . ARG A 1 188 ? 4.152 17.870 9.658 1.00 38.47 188 ARG A N 1
ATOM 1520 C CA . ARG A 1 188 ? 2.903 17.596 10.353 1.00 38.47 188 ARG A CA 1
ATOM 1521 C C . ARG A 1 188 ? 1.934 18.683 9.898 1.00 38.47 188 ARG A C 1
ATOM 1523 O O . ARG A 1 188 ? 2.215 19.863 10.091 1.00 38.47 188 ARG A O 1
ATOM 1530 N N . LYS A 1 189 ? 0.796 18.282 9.321 1.00 33.16 189 LYS A N 1
ATOM 1531 C CA . LYS A 1 189 ? -0.384 19.155 9.296 1.00 33.16 189 LYS A CA 1
ATOM 1532 C C . LYS A 1 189 ? -0.643 19.667 10.724 1.00 33.16 189 LYS A C 1
ATOM 1534 O O . LYS A 1 189 ? -0.310 18.936 11.667 1.00 33.16 189 LYS A O 1
ATOM 1539 N N . PRO A 1 190 ? -1.189 20.886 10.892 1.00 31.06 190 PRO A N 1
ATOM 1540 C CA . PRO A 1 190 ? -1.457 21.441 12.211 1.00 31.06 190 PRO A CA 1
ATOM 1541 C C . PRO A 1 190 ? -2.212 20.420 13.061 1.00 31.06 190 PRO A C 1
ATOM 1543 O O . PRO A 1 190 ? -3.209 19.841 12.631 1.00 31.06 190 PRO A O 1
ATOM 1546 N N . ARG A 1 191 ? -1.673 20.150 14.251 1.00 37.94 191 ARG A N 1
ATOM 1547 C CA . ARG A 1 191 ? -2.320 19.297 15.242 1.00 37.94 191 ARG A CA 1
ATOM 1548 C C . ARG A 1 191 ? -3.600 20.015 15.655 1.00 37.94 191 ARG A C 1
ATOM 1550 O O . ARG A 1 191 ? -3.502 21.099 16.222 1.00 37.94 191 ARG A O 1
ATOM 1557 N N . ILE A 1 192 ? -4.761 19.411 15.407 1.00 37.00 192 ILE A N 1
ATOM 1558 C CA . ILE A 1 192 ? -5.991 19.820 16.085 1.00 37.00 192 ILE A CA 1
ATOM 1559 C C . ILE A 1 192 ? -5.752 19.540 17.567 1.00 37.00 192 ILE A C 1
ATOM 1561 O O . ILE A 1 192 ? -5.696 18.388 18.000 1.00 37.00 192 ILE A O 1
ATOM 1565 N N . VAL A 1 193 ? -5.488 20.600 18.326 1.00 33.81 193 VAL A N 1
ATOM 1566 C CA . VAL A 1 193 ? -5.449 20.536 19.781 1.00 33.81 193 VAL A CA 1
ATOM 1567 C C . VAL A 1 193 ? -6.892 20.686 20.226 1.00 33.81 193 VAL A C 1
ATOM 1569 O O . VAL A 1 193 ? -7.470 21.766 20.137 1.00 33.81 193 VAL A O 1
ATOM 1572 N N . ILE A 1 194 ? -7.488 19.585 20.677 1.0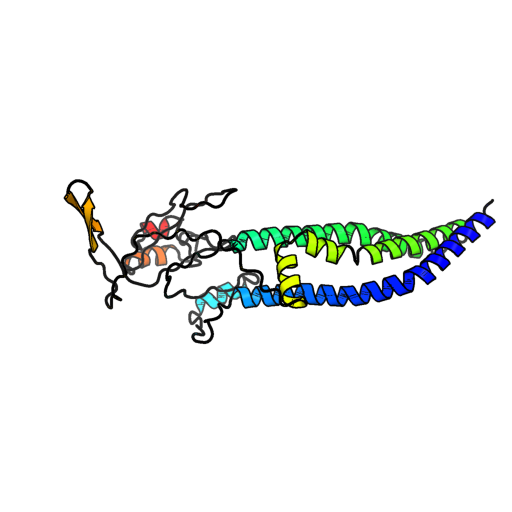0 38.88 194 ILE A N 1
ATOM 1573 C CA . ILE A 1 194 ? -8.719 19.654 21.457 1.00 38.88 194 ILE A CA 1
ATOM 1574 C C . ILE A 1 194 ? -8.310 20.318 22.776 1.00 38.88 194 ILE A C 1
ATOM 1576 O O . ILE A 1 194 ? -7.677 19.685 23.616 1.00 38.88 194 ILE A O 1
ATOM 1580 N N . ASN A 1 195 ? -8.601 21.615 22.921 1.00 40.62 195 ASN A N 1
ATOM 1581 C CA . ASN A 1 195 ? -8.135 22.446 24.044 1.00 40.62 195 ASN A CA 1
ATOM 1582 C C . ASN A 1 195 ? -8.731 22.051 25.412 1.00 40.62 195 ASN A C 1
ATOM 1584 O O . ASN A 1 195 ? -8.404 22.665 26.423 1.00 40.62 195 ASN A O 1
ATOM 1588 N N . GLN A 1 196 ? -9.595 21.037 25.453 1.00 51.53 196 GLN A N 1
ATOM 1589 C CA . GLN A 1 196 ? -10.189 20.478 26.661 1.00 51.53 196 GLN A CA 1
ATOM 1590 C C . GLN A 1 196 ? -9.911 18.971 26.707 1.00 51.53 196 GLN A C 1
ATOM 1592 O O . GLN A 1 196 ? -10.693 18.158 26.222 1.00 51.53 196 GLN A O 1
ATOM 1597 N N . SER A 1 197 ? -8.768 18.600 27.284 1.00 56.59 197 SER A N 1
ATOM 1598 C CA . SER A 1 197 ? -8.431 17.213 27.612 1.00 56.59 197 SER A CA 1
ATOM 1599 C C . SER A 1 197 ? -8.384 17.042 29.128 1.00 56.59 197 SER A C 1
ATOM 1601 O O . SER A 1 197 ? -7.524 17.633 29.783 1.00 56.59 197 SER A O 1
ATOM 1603 N N . VAL A 1 198 ? -9.276 16.222 29.682 1.00 64.00 198 VAL A N 1
ATOM 1604 C CA . VAL A 1 198 ? -9.232 15.826 31.096 1.00 64.00 198 VAL A CA 1
ATOM 1605 C C . VAL A 1 198 ? -8.356 14.582 31.224 1.00 64.00 198 VAL A C 1
ATOM 1607 O O . VAL A 1 198 ? -8.661 13.543 30.642 1.00 64.00 198 VAL A O 1
ATOM 1610 N N . THR A 1 199 ? -7.266 14.680 31.983 1.00 72.56 199 THR A N 1
ATOM 1611 C CA . THR A 1 199 ? -6.416 13.526 32.302 1.00 72.56 199 THR A CA 1
ATOM 1612 C C . THR A 1 199 ? -7.016 12.775 33.483 1.00 72.56 199 THR A C 1
ATOM 1614 O O . THR A 1 199 ? -7.070 13.303 34.592 1.00 72.56 199 THR A O 1
ATOM 1617 N N . LEU A 1 200 ? -7.452 11.539 33.253 1.00 71.44 200 LEU A N 1
ATOM 1618 C CA . LEU A 1 200 ? -7.914 10.643 34.310 1.00 71.44 200 LEU A CA 1
ATOM 1619 C C . LEU A 1 200 ? -6.720 9.914 34.942 1.00 71.44 200 LEU A C 1
ATOM 1621 O O . LEU A 1 200 ? -5.751 9.585 34.255 1.00 71.44 200 LEU A O 1
ATOM 1625 N N . ALA A 1 201 ? -6.795 9.643 36.246 1.00 78.06 201 ALA A N 1
ATOM 1626 C CA . ALA A 1 201 ? -5.844 8.754 36.906 1.00 78.06 201 ALA A CA 1
ATOM 1627 C C . ALA A 1 201 ? -5.965 7.332 36.333 1.00 78.06 201 ALA A C 1
ATOM 1629 O O . ALA A 1 201 ? -7.063 6.902 35.966 1.00 78.06 201 ALA A O 1
ATOM 1630 N N . ALA A 1 202 ? -4.849 6.600 36.274 1.00 77.12 202 ALA A N 1
ATOM 1631 C CA . ALA A 1 202 ? -4.840 5.216 35.812 1.00 77.12 202 ALA A CA 1
ATOM 1632 C C . ALA A 1 202 ? -5.785 4.362 36.673 1.00 77.12 202 ALA A C 1
ATOM 1634 O O . ALA A 1 202 ? -5.616 4.286 37.890 1.00 77.12 202 ALA A O 1
ATOM 1635 N N . GLN A 1 203 ? -6.783 3.745 36.040 1.00 78.94 203 GLN A N 1
ATOM 1636 C CA . GLN A 1 203 ? -7.701 2.832 36.715 1.00 78.94 203 GLN A CA 1
ATOM 1637 C C . GLN A 1 203 ? -7.078 1.437 36.786 1.00 78.94 203 GLN A C 1
ATOM 1639 O O . GLN A 1 203 ? -6.503 0.960 35.809 1.00 78.94 203 GLN A O 1
ATOM 1644 N N . ILE A 1 204 ? -7.158 0.820 37.966 1.00 80.19 204 ILE A N 1
ATOM 1645 C CA . ILE A 1 204 ? -6.667 -0.544 38.216 1.00 80.19 204 ILE A CA 1
ATOM 1646 C C . ILE A 1 204 ? -7.734 -1.570 37.820 1.00 80.19 204 ILE A C 1
ATOM 1648 O O . ILE A 1 204 ? -7.404 -2.630 37.297 1.00 80.19 204 ILE A O 1
ATOM 1652 N N . ASP A 1 205 ? -9.004 -1.242 38.062 1.00 84.31 205 ASP A N 1
ATOM 1653 C CA . ASP A 1 205 ? -10.144 -2.026 37.604 1.00 84.31 205 ASP A CA 1
ATOM 1654 C C . ASP A 1 205 ? -10.543 -1.586 36.183 1.00 84.31 205 ASP A C 1
ATOM 1656 O O . ASP A 1 205 ? -10.445 -0.417 35.807 1.00 84.31 205 ASP A O 1
ATOM 1660 N N . GLU A 1 206 ? -10.963 -2.557 35.386 1.00 84.38 206 GLU A N 1
ATOM 1661 C CA . GLU A 1 206 ? -11.308 -2.430 33.969 1.00 84.38 206 GLU A CA 1
ATOM 1662 C C . GLU A 1 206 ? -12.754 -1.943 33.763 1.00 84.38 206 GLU A C 1
ATOM 1664 O O . GLU A 1 206 ? -13.080 -1.415 32.697 1.00 84.38 206 GLU A O 1
ATOM 1669 N N . GLY A 1 207 ? -13.603 -2.046 34.795 1.00 87.62 207 GLY A N 1
ATOM 1670 C CA . GLY A 1 207 ? -14.989 -1.566 34.807 1.00 87.62 207 GLY A CA 1
ATOM 1671 C C . GLY A 1 207 ? -16.038 -2.666 34.561 1.00 87.62 207 GLY A C 1
ATOM 1672 O O . GLY A 1 207 ? -15.726 -3.862 34.663 1.00 87.62 207 GLY A O 1
ATOM 1673 N N . PRO A 1 208 ? -17.294 -2.297 34.226 1.00 90.69 208 PRO A N 1
ATOM 1674 C CA . PRO A 1 208 ? -17.740 -0.980 33.751 1.00 90.69 208 PRO A CA 1
ATOM 1675 C C . PRO A 1 208 ? -17.938 0.085 34.837 1.00 90.69 208 PRO A C 1
ATOM 1677 O O . PRO A 1 208 ? -18.455 -0.185 35.917 1.00 90.69 208 PRO A O 1
ATOM 1680 N N . PHE A 1 209 ? -17.608 1.328 34.490 1.00 89.81 209 PHE A N 1
ATOM 1681 C CA . PHE A 1 209 ? -17.815 2.520 35.307 1.00 89.81 209 PHE A CA 1
ATOM 1682 C C . PHE A 1 209 ? -18.949 3.399 34.768 1.00 89.81 209 PHE A C 1
ATOM 1684 O O . PHE A 1 209 ? -19.272 3.389 33.575 1.00 89.81 209 PHE A O 1
ATOM 1691 N N . GLN A 1 210 ? -19.497 4.229 35.655 1.00 90.00 210 GLN A N 1
ATOM 1692 C CA . GLN A 1 210 ? -20.260 5.417 35.289 1.00 90.00 210 GLN A CA 1
ATOM 1693 C C . GLN A 1 210 ? -19.352 6.644 35.430 1.00 90.00 210 GLN A C 1
ATOM 1695 O O . GLN A 1 210 ? -18.766 6.864 36.488 1.00 90.00 210 GLN A O 1
ATOM 1700 N N . LEU A 1 211 ? -19.246 7.451 34.375 1.00 85.38 211 LEU A N 1
ATOM 1701 C CA . LEU A 1 211 ? -18.444 8.671 34.349 1.00 85.38 211 LEU A CA 1
ATOM 1702 C C . LEU A 1 211 ? -19.363 9.878 34.151 1.00 85.38 211 LEU A C 1
ATOM 1704 O O . LEU A 1 211 ? -20.019 10.006 33.119 1.00 85.38 211 LEU A O 1
ATOM 1708 N N . GLN A 1 212 ? -19.417 10.759 35.148 1.00 85.56 212 GLN A N 1
ATOM 1709 C CA . GLN A 1 212 ? -20.204 11.990 35.102 1.00 85.56 212 GLN A CA 1
ATOM 1710 C C . GLN A 1 212 ? -19.285 13.181 34.812 1.00 85.56 212 GLN A C 1
ATOM 1712 O O . GLN A 1 212 ? -18.302 13.400 35.519 1.00 85.56 212 GLN A O 1
ATOM 1717 N N . VAL A 1 213 ? -19.602 13.948 33.769 1.00 82.69 213 VAL A N 1
ATOM 1718 C CA . VAL A 1 213 ? -18.889 15.174 33.385 1.00 82.69 213 VAL A CA 1
ATOM 1719 C C . VAL A 1 213 ? -19.821 16.354 33.598 1.00 82.69 213 VAL A C 1
ATOM 1721 O O . VAL A 1 213 ? -20.828 16.472 32.903 1.00 82.69 213 VAL A O 1
ATOM 1724 N N . THR A 1 214 ? -19.480 17.237 34.533 1.00 81.81 214 THR A N 1
ATOM 1725 C CA . THR A 1 214 ? -20.257 18.451 34.809 1.00 81.81 214 THR A CA 1
ATOM 1726 C C . THR A 1 214 ? -19.534 19.676 34.265 1.00 81.81 214 THR A C 1
ATOM 1728 O O . THR A 1 214 ? -18.374 19.904 34.607 1.00 81.81 214 THR A O 1
ATOM 1731 N N . GLN A 1 215 ? -20.220 20.481 33.453 1.00 78.56 215 GLN A N 1
ATOM 1732 C CA . GLN A 1 215 ? -19.694 21.725 32.888 1.00 78.56 215 GLN A CA 1
ATOM 1733 C C . GLN A 1 215 ? -20.613 22.927 33.185 1.00 78.56 215 GLN A C 1
ATOM 1735 O O . GLN A 1 215 ? -21.836 22.795 33.067 1.00 78.56 215 GLN A O 1
ATOM 1740 N N . PRO A 1 216 ? -20.060 24.101 33.545 1.00 80.25 216 PRO A N 1
ATOM 1741 C CA . PRO A 1 216 ? -20.820 25.343 33.625 1.00 80.25 216 PRO A CA 1
ATOM 1742 C C . PRO A 1 216 ? -21.096 25.908 32.226 1.00 80.25 216 PRO A C 1
ATOM 1744 O O . PRO A 1 216 ? -20.200 25.997 31.386 1.00 80.25 216 PRO A O 1
ATOM 1747 N N . PHE A 1 217 ? -22.329 26.344 31.989 1.00 76.06 217 PHE A N 1
ATOM 1748 C CA . PHE A 1 217 ? -22.704 27.154 30.833 1.00 76.06 217 PHE A CA 1
ATOM 1749 C C . PHE A 1 217 ? -22.434 28.641 31.098 1.00 76.06 217 PHE A C 1
ATOM 1751 O O . PHE A 1 217 ? -22.393 29.097 32.240 1.00 76.06 217 PHE A O 1
ATOM 1758 N N . ALA A 1 218 ? -22.318 29.430 30.025 1.00 77.06 218 ALA A N 1
ATOM 1759 C CA . ALA A 1 218 ? -22.082 30.877 30.099 1.00 77.06 218 ALA A CA 1
ATOM 1760 C C . ALA A 1 218 ? -23.196 31.673 30.822 1.00 77.06 218 ALA A C 1
ATOM 1762 O O . ALA A 1 218 ? -22.984 32.822 31.195 1.00 77.06 218 ALA A O 1
ATOM 1763 N N . ASN A 1 219 ? -24.369 31.070 31.033 1.00 84.25 219 ASN A N 1
ATOM 1764 C CA . ASN A 1 219 ? -25.492 31.621 31.800 1.00 84.25 219 ASN A CA 1
ATOM 1765 C C . ASN A 1 219 ? -25.472 31.227 33.298 1.00 84.25 219 ASN A C 1
ATOM 1767 O O . ASN A 1 219 ? -26.430 31.516 34.010 1.00 84.25 219 ASN A O 1
ATOM 1771 N N . GLY A 1 220 ? -24.430 30.532 33.768 1.00 80.94 220 GLY A N 1
ATOM 1772 C CA . GLY A 1 220 ? -24.290 30.077 35.154 1.00 80.94 220 GLY A CA 1
ATOM 1773 C C . GLY A 1 220 ? -25.010 28.767 35.501 1.00 80.94 220 GLY A C 1
ATOM 1774 O O . GLY A 1 220 ? -24.888 28.313 36.638 1.00 80.94 220 GLY A O 1
ATOM 1775 N N . SER A 1 221 ? -25.730 28.125 34.570 1.00 84.44 221 SER A N 1
ATOM 1776 C CA . SER A 1 221 ? -26.317 26.800 34.821 1.00 84.44 221 SER A CA 1
ATOM 1777 C C . SER A 1 221 ? -25.284 25.682 34.649 1.00 84.44 221 SER A C 1
ATOM 1779 O O . SER A 1 221 ? -24.378 25.773 33.824 1.00 84.44 221 SER A O 1
ATOM 1781 N N . MET A 1 222 ? -25.425 24.596 35.410 1.00 84.25 222 MET A N 1
ATOM 1782 C CA . MET A 1 222 ? -24.557 23.417 35.309 1.00 84.25 222 MET A CA 1
ATOM 1783 C C . MET A 1 222 ? -25.232 22.345 34.451 1.00 84.25 222 MET A C 1
ATOM 1785 O O . MET A 1 222 ? -26.395 22.017 34.680 1.00 84.25 222 MET A O 1
ATOM 1789 N N . GLN A 1 223 ? -24.507 21.776 33.487 1.00 83.19 223 GLN A N 1
ATOM 1790 C CA . GLN A 1 223 ? -24.940 20.597 32.736 1.00 83.19 223 GLN A CA 1
ATOM 1791 C C . GLN A 1 223 ? -24.075 19.401 33.121 1.00 83.19 223 GLN A C 1
ATOM 1793 O O . GLN A 1 223 ? -22.858 19.442 32.943 1.00 83.19 223 GLN A O 1
ATOM 1798 N N . THR A 1 224 ? -24.709 18.324 33.580 1.00 84.38 224 THR A N 1
ATOM 1799 C CA . THR A 1 224 ? -24.054 17.032 33.817 1.00 84.38 224 THR A CA 1
ATOM 1800 C C . THR A 1 224 ? -24.375 16.070 32.680 1.00 84.38 224 THR A C 1
ATOM 1802 O O . THR A 1 224 ? -25.542 15.816 32.386 1.00 84.38 224 THR A O 1
ATOM 1805 N N . ILE A 1 225 ? -23.341 15.515 32.051 1.00 83.44 225 ILE A N 1
ATOM 1806 C CA . ILE A 1 225 ? -23.437 14.420 31.085 1.00 83.44 225 ILE A CA 1
ATOM 1807 C C . ILE A 1 225 ? -22.981 13.142 31.787 1.00 83.44 225 ILE A C 1
ATOM 1809 O O . ILE A 1 225 ? -21.845 13.062 32.252 1.00 83.44 225 ILE A O 1
ATOM 1813 N N . THR A 1 226 ? -23.851 12.136 31.841 1.00 85.62 226 THR A N 1
ATOM 1814 C CA . THR A 1 226 ? -23.541 10.828 32.433 1.00 85.62 226 THR A CA 1
ATOM 1815 C C . THR A 1 226 ? -23.267 9.809 31.336 1.00 85.62 226 THR A C 1
ATOM 1817 O O . THR A 1 226 ? -24.166 9.445 30.578 1.00 85.62 226 THR A O 1
ATOM 1820 N N . LEU A 1 227 ? -22.029 9.323 31.269 1.00 85.19 227 LEU A N 1
ATOM 1821 C CA . LEU A 1 227 ? -21.628 8.192 30.440 1.00 85.19 227 LEU A CA 1
ATOM 1822 C C . LEU A 1 227 ? -21.718 6.908 31.271 1.00 85.19 227 LEU A C 1
ATOM 1824 O O . LEU A 1 227 ? -21.168 6.832 32.368 1.00 85.19 227 LEU A O 1
ATOM 1828 N N . ASN A 1 228 ? -22.408 5.899 30.745 1.00 89.75 228 ASN A N 1
ATOM 1829 C CA . ASN A 1 228 ? -22.530 4.570 31.349 1.00 89.75 228 ASN A CA 1
ATOM 1830 C C . ASN A 1 228 ? -21.725 3.551 30.527 1.00 89.75 228 ASN A C 1
ATOM 1832 O O . ASN A 1 228 ? -21.452 3.801 29.354 1.00 89.75 228 ASN A O 1
ATOM 1836 N N . ASP A 1 229 ? -21.398 2.399 31.120 1.00 89.44 229 ASP A N 1
ATOM 1837 C CA . ASP A 1 229 ? -20.629 1.317 30.475 1.00 89.44 229 ASP A CA 1
ATOM 1838 C C . ASP A 1 229 ? -19.229 1.749 29.980 1.00 89.44 229 ASP A C 1
ATOM 1840 O O . ASP A 1 229 ? -18.753 1.338 28.921 1.00 89.44 229 ASP A O 1
ATOM 1844 N N . VAL A 1 230 ? -18.552 2.606 30.753 1.00 88.56 230 VAL A N 1
ATOM 1845 C CA . VAL A 1 230 ? -17.182 3.041 30.449 1.00 88.56 230 VAL A CA 1
ATOM 1846 C C . VAL A 1 230 ? -16.197 1.972 30.917 1.00 88.56 230 VAL A C 1
ATOM 1848 O O . VAL A 1 230 ? -16.162 1.646 32.101 1.00 88.56 230 VAL A O 1
ATOM 1851 N N . LEU A 1 231 ? -15.379 1.447 30.006 1.00 88.31 231 LEU A N 1
ATOM 1852 C CA . LEU A 1 231 ? -14.301 0.504 30.317 1.00 88.31 231 LEU A CA 1
ATOM 1853 C C . LEU A 1 231 ? -12.932 1.170 30.162 1.00 88.31 231 LEU A C 1
ATOM 1855 O O . LEU A 1 231 ? -12.729 1.974 29.249 1.00 88.31 231 LEU A O 1
ATOM 1859 N N . PHE A 1 232 ? -11.984 0.787 31.016 1.00 86.38 232 PHE A N 1
ATOM 1860 C CA . PHE A 1 232 ? -10.578 1.179 30.912 1.00 86.38 232 PHE A CA 1
ATOM 1861 C C . PHE A 1 232 ? -9.745 -0.043 30.521 1.00 86.38 232 PHE A C 1
ATOM 1863 O O . PHE A 1 232 ? -9.785 -1.070 31.191 1.00 86.38 232 PHE A O 1
ATOM 1870 N N . GLY A 1 233 ? -8.993 0.056 29.424 1.00 83.69 233 GLY A N 1
ATOM 1871 C CA . GLY A 1 233 ? -8.220 -1.065 28.895 1.00 83.69 233 GLY A CA 1
ATOM 1872 C C . GLY A 1 233 ? -7.508 -0.743 27.582 1.00 83.69 233 GLY A C 1
ATOM 1873 O O . GLY A 1 233 ? -7.435 0.413 27.157 1.00 83.69 233 GLY A O 1
ATOM 1874 N N . ASP A 1 234 ? -6.975 -1.780 26.937 1.00 82.00 234 ASP A N 1
ATOM 1875 C CA . ASP A 1 234 ? -6.281 -1.663 25.653 1.00 82.00 234 ASP A CA 1
ATOM 1876 C C . ASP A 1 234 ? -7.277 -1.434 24.494 1.00 82.00 234 ASP A C 1
ATOM 1878 O O . ASP A 1 234 ? -8.300 -2.109 24.392 1.00 82.00 234 ASP A O 1
ATOM 1882 N N . VAL A 1 235 ? -6.957 -0.515 23.573 1.00 81.12 235 VAL A N 1
ATOM 1883 C CA . VAL A 1 235 ? -7.770 -0.234 22.372 1.00 81.12 235 VAL A CA 1
ATOM 1884 C C . VAL A 1 235 ? -7.067 -0.772 21.129 1.00 81.12 235 VAL A C 1
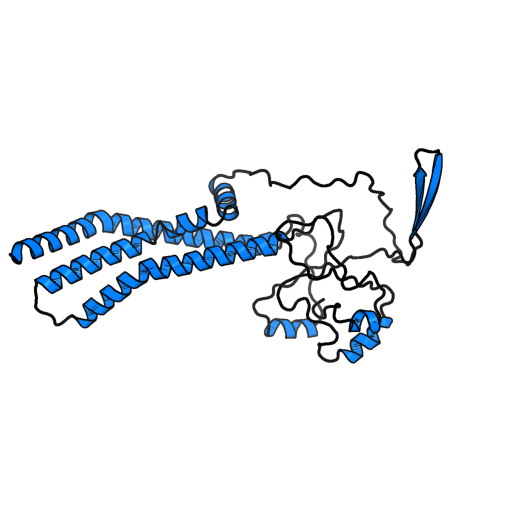ATOM 1886 O O . VAL A 1 235 ? -6.028 -0.256 20.711 1.00 81.12 235 VAL A O 1
ATOM 1889 N N . TRP A 1 236 ? -7.640 -1.800 20.504 1.00 80.56 236 TRP A N 1
ATOM 1890 C CA . TRP A 1 236 ? -7.048 -2.465 19.339 1.00 80.56 236 TRP A CA 1
ATOM 1891 C C . TRP A 1 236 ? -7.629 -1.925 18.024 1.00 80.56 236 TRP A C 1
ATOM 1893 O O . TRP A 1 236 ? -8.822 -2.042 17.752 1.00 80.56 236 TRP A O 1
ATOM 1903 N N . ILE A 1 237 ? -6.779 -1.332 17.174 1.00 80.81 237 ILE A N 1
ATOM 1904 C CA . ILE A 1 237 ? -7.203 -0.730 15.897 1.00 80.81 237 ILE A CA 1
ATOM 1905 C C . ILE A 1 237 ? -6.989 -1.706 14.732 1.00 80.81 237 ILE A C 1
ATOM 1907 O O . ILE A 1 237 ? -5.913 -1.794 14.126 1.00 80.81 237 ILE A O 1
ATOM 1911 N N . CYS A 1 238 ? -8.067 -2.391 14.366 1.00 75.94 238 CYS A N 1
ATOM 1912 C CA . CYS A 1 238 ? -8.114 -3.345 13.264 1.00 75.94 238 CYS A CA 1
ATOM 1913 C C . CYS A 1 238 ? -8.220 -2.660 11.898 1.00 75.94 238 CYS A C 1
ATOM 1915 O O . CYS A 1 238 ? -9.170 -1.938 11.606 1.00 75.94 238 CYS A O 1
ATOM 1917 N N . SER A 1 239 ? -7.215 -2.858 11.038 1.00 73.62 239 SER A N 1
ATOM 1918 C CA . SER A 1 239 ? -7.200 -2.302 9.678 1.00 73.62 239 SER A CA 1
ATOM 1919 C C . SER A 1 239 ? -6.185 -2.997 8.767 1.00 73.62 239 SER A C 1
ATOM 1921 O O . SER A 1 239 ? -5.116 -3.418 9.206 1.00 73.62 239 SER A O 1
ATOM 1923 N N . GLY A 1 240 ? -6.442 -3.025 7.458 1.00 69.12 240 GLY A N 1
ATOM 1924 C CA . GLY A 1 240 ? -5.442 -3.467 6.487 1.00 69.12 240 GLY A CA 1
ATOM 1925 C C . GLY A 1 240 ? -5.937 -3.493 5.043 1.00 69.12 240 GLY A C 1
ATOM 1926 O O . GLY A 1 240 ? -6.698 -2.618 4.634 1.00 69.12 240 GLY A O 1
ATOM 1927 N N . GLN A 1 241 ? -5.422 -4.443 4.261 1.00 64.56 241 GLN A N 1
ATOM 1928 C CA . GLN A 1 241 ? -5.780 -4.653 2.850 1.00 64.56 241 GLN A CA 1
ATOM 1929 C C . GLN A 1 241 ? -6.637 -5.938 2.723 1.00 64.56 241 GLN A C 1
ATOM 1931 O O . GLN A 1 241 ? -7.203 -6.358 3.730 1.00 64.56 241 GLN A O 1
ATOM 1936 N N . SER A 1 242 ? -6.838 -6.500 1.528 1.00 60.62 242 SER A N 1
ATOM 1937 C CA . SER A 1 242 ? -8.152 -6.952 1.020 1.00 60.62 242 SER A CA 1
ATOM 1938 C C . SER A 1 242 ? -8.932 -8.012 1.811 1.00 60.62 242 SER A C 1
ATOM 1940 O O . SER A 1 242 ? -10.134 -8.112 1.595 1.00 60.62 242 SER A O 1
ATOM 1942 N N . ASN A 1 243 ? -8.319 -8.739 2.750 1.00 67.00 243 ASN A N 1
ATOM 1943 C CA . ASN A 1 243 ? -9.000 -9.758 3.564 1.00 67.00 243 ASN A CA 1
ATOM 1944 C C . ASN A 1 243 ? -9.199 -9.353 5.040 1.00 67.00 243 ASN A C 1
ATOM 1946 O O . ASN A 1 243 ? -9.759 -10.113 5.815 1.00 67.00 243 ASN A O 1
ATOM 1950 N N . MET A 1 244 ? -8.789 -8.152 5.459 1.00 75.25 244 MET A N 1
ATOM 1951 C CA . MET A 1 244 ? -8.901 -7.707 6.865 1.00 75.25 244 MET A CA 1
ATOM 1952 C C . MET A 1 244 ? -10.335 -7.371 7.315 1.00 75.25 244 MET A C 1
ATOM 1954 O O . MET A 1 244 ? -10.559 -7.126 8.497 1.00 75.25 244 MET A O 1
ATOM 1958 N N . GLN A 1 245 ? -11.296 -7.381 6.388 1.00 77.44 245 GLN A N 1
ATOM 1959 C CA . GLN A 1 245 ? -12.740 -7.304 6.649 1.00 77.44 245 GLN A CA 1
ATOM 1960 C C . GLN A 1 245 ? -13.420 -8.678 6.453 1.00 77.44 245 GLN A C 1
ATOM 1962 O O . GLN A 1 245 ? -14.621 -8.759 6.208 1.00 77.44 245 GLN A O 1
ATOM 1967 N N . PHE A 1 246 ? -12.659 -9.778 6.492 1.00 86.00 246 PHE A N 1
ATOM 1968 C CA . PHE A 1 246 ? -13.229 -11.119 6.416 1.00 86.00 246 PHE A CA 1
ATOM 1969 C C . PHE A 1 246 ? -14.019 -11.410 7.696 1.00 86.00 246 PHE A C 1
ATOM 1971 O O . PHE A 1 246 ? -13.441 -11.496 8.777 1.00 86.00 246 PHE A O 1
ATOM 1978 N N . ALA A 1 247 ? -15.343 -11.488 7.571 1.00 89.56 247 ALA A N 1
ATOM 1979 C CA . ALA A 1 247 ? -16.248 -11.522 8.712 1.00 89.56 247 ALA A CA 1
ATOM 1980 C C . ALA A 1 247 ? -16.189 -12.844 9.494 1.00 89.56 247 ALA A C 1
ATOM 1982 O O . ALA A 1 247 ? -16.106 -13.912 8.885 1.00 89.56 247 ALA A O 1
ATOM 1983 N N . VAL A 1 248 ? -16.358 -12.780 10.821 1.00 90.94 248 VAL A N 1
ATOM 1984 C CA . VAL A 1 248 ? -16.484 -13.968 11.695 1.00 90.94 248 VAL A CA 1
ATOM 1985 C C . VAL A 1 248 ? -17.578 -14.913 11.203 1.00 90.94 248 VAL A C 1
ATOM 1987 O O . VAL A 1 248 ? -17.352 -16.113 11.119 1.00 90.94 248 VAL A O 1
ATOM 1990 N N . SER A 1 249 ? -18.718 -14.390 10.742 1.00 91.88 249 SER A N 1
ATOM 1991 C CA . SER A 1 249 ? -19.815 -15.195 10.180 1.00 91.88 249 SER A CA 1
ATOM 1992 C C . SER A 1 249 ? -19.477 -15.982 8.903 1.00 91.88 249 SER A C 1
ATOM 1994 O O . SER A 1 249 ? -20.301 -16.770 8.448 1.00 91.88 249 SER A O 1
ATOM 1996 N N . ARG A 1 250 ? -18.287 -15.793 8.314 1.00 89.56 250 ARG A N 1
ATOM 1997 C CA . ARG A 1 250 ? -17.806 -16.521 7.124 1.00 89.56 250 ARG A CA 1
ATOM 1998 C C . ARG A 1 250 ? -16.617 -17.441 7.400 1.00 89.56 250 ARG A C 1
ATOM 2000 O O . ARG A 1 250 ? -16.148 -18.099 6.473 1.00 89.56 250 ARG A O 1
ATOM 2007 N N . MET A 1 251 ? -16.097 -17.469 8.627 1.00 89.25 251 MET A N 1
ATOM 2008 C CA . MET A 1 251 ? -14.934 -18.287 8.968 1.00 89.25 251 MET A CA 1
ATOM 2009 C C . MET A 1 251 ? -15.315 -19.740 9.282 1.00 89.25 251 MET A C 1
ATOM 2011 O O . MET A 1 251 ? -16.475 -20.068 9.532 1.00 89.25 251 MET A O 1
ATOM 2015 N N . PHE A 1 252 ? -14.320 -20.625 9.295 1.00 87.75 252 PHE A N 1
ATOM 2016 C CA . PHE A 1 252 ? -14.523 -22.005 9.729 1.00 87.75 252 PHE A CA 1
ATOM 2017 C C . PHE A 1 252 ? -14.937 -22.048 11.211 1.00 87.75 252 PHE A C 1
ATOM 2019 O O . PHE A 1 252 ? -14.361 -21.335 12.027 1.00 87.75 252 PHE A O 1
ATOM 2026 N N . ASN A 1 253 ? -15.934 -22.868 11.557 1.00 91.31 253 ASN A N 1
ATOM 2027 C CA . ASN A 1 253 ? -16.546 -22.928 12.895 1.00 91.31 253 ASN A CA 1
ATOM 2028 C C . ASN A 1 253 ? -17.156 -21.602 13.410 1.00 91.31 253 ASN A C 1
ATOM 2030 O O . ASN A 1 253 ? -17.305 -21.431 14.620 1.00 91.31 253 ASN A O 1
ATOM 2034 N N . ALA A 1 254 ? -17.576 -20.695 12.514 1.00 91.94 254 ALA A N 1
ATOM 2035 C CA . ALA A 1 254 ? -18.205 -19.413 12.862 1.00 91.94 254 ALA A CA 1
ATOM 2036 C C . ALA A 1 254 ? -19.277 -19.507 13.965 1.00 91.94 254 ALA A C 1
ATOM 2038 O O . ALA A 1 254 ? -19.275 -18.687 14.878 1.00 91.94 254 ALA A O 1
ATOM 2039 N N . THR A 1 255 ? -20.163 -20.508 13.906 1.00 94.00 255 THR A N 1
ATOM 2040 C CA . THR A 1 255 ? -21.251 -20.713 14.878 1.00 94.00 255 THR A CA 1
ATOM 2041 C C . THR A 1 255 ? -20.741 -20.811 16.316 1.00 94.00 255 THR A C 1
ATOM 2043 O O . THR A 1 255 ? -21.277 -20.144 17.195 1.00 94.00 255 THR A O 1
ATOM 2046 N N . ILE A 1 256 ? -19.660 -21.565 16.543 1.00 94.44 256 ILE A N 1
ATOM 2047 C CA . ILE A 1 256 ? -19.096 -21.799 17.881 1.00 94.44 256 ILE A CA 1
ATOM 2048 C C . ILE A 1 256 ? -18.542 -20.493 18.463 1.00 94.44 256 ILE A C 1
ATOM 2050 O O . ILE A 1 256 ? -18.791 -20.181 19.625 1.00 94.44 256 ILE A O 1
ATOM 2054 N N . GLU A 1 257 ? -17.840 -19.687 17.661 1.00 91.38 257 GLU A N 1
ATOM 2055 C CA . GLU A 1 257 ? -17.295 -18.412 18.148 1.00 91.38 257 GLU A CA 1
ATOM 2056 C C . GLU A 1 257 ? -18.357 -17.312 18.290 1.00 91.38 257 GLU A C 1
ATOM 2058 O O . GLU A 1 257 ? -18.279 -16.483 19.197 1.00 91.38 257 GLU A O 1
ATOM 2063 N N . ILE A 1 258 ? -19.401 -17.339 17.456 1.00 94.31 258 ILE A N 1
ATOM 2064 C CA . ILE A 1 258 ? -20.585 -16.482 17.604 1.00 94.31 258 ILE A CA 1
ATOM 2065 C C . ILE A 1 258 ? -21.318 -16.798 18.919 1.00 94.31 258 ILE A C 1
ATOM 2067 O O . ILE A 1 258 ? -21.695 -15.875 19.640 1.00 94.31 258 ILE A O 1
ATOM 2071 N N . GLU A 1 259 ? -21.475 -18.075 19.275 1.00 94.44 259 GLU A N 1
ATOM 2072 C CA . GLU A 1 259 ? -22.042 -18.500 20.562 1.00 94.44 259 GLU A CA 1
ATOM 2073 C C . GLU A 1 259 ? -21.120 -18.153 21.745 1.00 94.44 259 GLU A C 1
ATOM 2075 O O . GLU A 1 259 ? -21.580 -17.645 22.772 1.00 94.44 259 GLU A O 1
ATOM 2080 N N . ASN A 1 260 ? -19.804 -18.346 21.600 1.00 93.56 260 ASN A N 1
ATOM 2081 C CA . ASN A 1 260 ? -18.817 -17.986 22.622 1.00 93.56 260 ASN A CA 1
ATOM 2082 C C . ASN A 1 260 ? -18.737 -16.476 22.889 1.00 93.56 260 ASN A C 1
ATOM 2084 O O . ASN A 1 260 ? -18.344 -16.095 23.992 1.00 93.56 260 ASN A O 1
ATOM 2088 N N . ALA A 1 261 ? -19.111 -15.618 21.934 1.00 93.00 261 ALA A N 1
ATOM 2089 C CA . ALA A 1 261 ? -18.968 -14.164 22.024 1.00 93.00 261 ALA A CA 1
ATOM 2090 C C . ALA A 1 261 ? -19.513 -13.562 23.333 1.00 93.00 261 ALA A C 1
ATOM 2092 O O . ALA A 1 261 ? -18.880 -12.684 23.920 1.00 93.00 261 ALA A O 1
ATOM 2093 N N . GLY A 1 262 ? -20.649 -14.069 23.830 1.00 91.00 262 GLY A N 1
ATOM 2094 C CA . GLY A 1 262 ? -21.277 -13.594 25.070 1.00 91.00 262 GLY A CA 1
ATOM 2095 C C . GLY A 1 262 ? -20.461 -13.846 26.347 1.00 91.00 262 GLY A C 1
ATOM 2096 O O . GLY A 1 262 ? -20.712 -13.202 27.363 1.00 91.00 262 GLY A O 1
ATOM 2097 N N . LYS A 1 263 ? -19.454 -14.730 26.307 1.00 93.69 263 LYS A N 1
ATOM 2098 C CA . LYS A 1 263 ? -18.520 -14.974 27.424 1.00 93.69 263 LYS A CA 1
ATOM 2099 C C . LYS A 1 263 ? -17.565 -13.793 27.649 1.00 93.69 263 LYS A C 1
ATOM 2101 O O . LYS A 1 263 ? -16.995 -13.666 28.728 1.00 93.69 263 LYS A O 1
ATOM 2106 N N . TYR A 1 264 ? -17.409 -12.913 26.658 1.00 91.00 264 TYR A N 1
ATOM 2107 C CA . TYR A 1 264 ? -16.452 -11.806 26.659 1.00 91.00 264 TYR A CA 1
ATOM 2108 C C . TYR A 1 264 ? -17.136 -10.457 26.927 1.00 91.00 264 TYR A C 1
ATOM 2110 O O . TYR A 1 264 ? -17.005 -9.503 26.162 1.00 91.00 264 TYR A O 1
ATOM 2118 N N . SER A 1 265 ? -17.853 -10.357 28.051 1.00 89.94 265 SER A N 1
ATOM 2119 C CA . SER A 1 265 ? -18.671 -9.188 28.427 1.00 89.94 265 SER A CA 1
ATOM 2120 C C . SER A 1 265 ? -17.907 -7.860 28.564 1.00 89.94 265 SER A C 1
ATOM 2122 O O . SER A 1 265 ? -18.534 -6.800 28.579 1.00 89.94 265 SER A O 1
ATOM 2124 N N . LYS A 1 266 ? -16.569 -7.888 28.624 1.00 90.75 266 LYS A N 1
ATOM 2125 C CA . LYS A 1 266 ? -15.687 -6.705 28.661 1.00 90.75 266 LYS A CA 1
ATOM 2126 C C . LYS A 1 266 ? -15.066 -6.348 27.302 1.00 90.75 266 LYS A C 1
ATOM 2128 O O . LYS A 1 266 ? -14.468 -5.289 27.158 1.00 90.75 266 LYS A O 1
ATOM 2133 N N . VAL A 1 267 ? -15.262 -7.166 26.267 1.00 90.50 267 VAL A N 1
ATOM 2134 C CA . VAL A 1 267 ? -14.887 -6.798 24.894 1.00 90.50 267 VAL A CA 1
ATOM 2135 C C . VAL A 1 267 ? -15.952 -5.865 24.315 1.00 90.50 267 VAL A C 1
ATOM 2137 O O . VAL A 1 267 ? -17.160 -6.074 24.484 1.00 90.50 267 VAL A O 1
ATOM 2140 N N . ARG A 1 268 ? -15.507 -4.804 23.639 1.00 91.25 268 ARG A N 1
ATOM 2141 C CA . ARG A 1 268 ? -16.363 -3.867 22.905 1.00 91.25 268 ARG A CA 1
ATOM 2142 C C . ARG A 1 268 ? -15.960 -3.857 21.437 1.00 91.25 268 ARG A C 1
ATOM 2144 O O . ARG A 1 268 ? -14.778 -3.820 21.111 1.00 91.25 268 ARG A O 1
ATOM 2151 N N . LEU A 1 269 ? -16.956 -3.898 20.561 1.00 92.00 269 LEU A N 1
ATOM 2152 C CA . LEU A 1 269 ? -16.796 -3.927 19.115 1.00 92.00 269 LEU A CA 1
ATOM 2153 C C . LEU A 1 269 ? -17.294 -2.614 18.517 1.00 92.00 269 LEU A C 1
ATOM 2155 O O . LEU A 1 269 ? -18.361 -2.114 18.873 1.00 92.00 269 LEU A O 1
ATOM 2159 N N . PHE A 1 270 ? -16.519 -2.070 17.584 1.00 92.31 270 PHE A N 1
ATOM 2160 C CA . PHE A 1 270 ? -16.864 -0.887 16.806 1.00 92.31 270 PHE A CA 1
ATOM 2161 C C . PHE A 1 270 ? -16.256 -1.006 15.414 1.00 92.31 270 PHE A C 1
ATOM 2163 O O . PHE A 1 270 ? -15.086 -1.361 15.271 1.00 92.31 270 PHE A O 1
ATOM 2170 N N . VAL A 1 271 ? -17.037 -0.683 14.385 1.00 90.31 271 VAL A N 1
ATOM 2171 C CA . VAL A 1 271 ? -16.585 -0.755 12.992 1.00 90.31 271 VAL A CA 1
ATOM 2172 C C . VAL A 1 271 ? -16.996 0.515 12.261 1.00 90.31 271 VAL A C 1
ATOM 2174 O O . VAL A 1 271 ? -18.182 0.787 12.070 1.00 90.31 271 VAL A O 1
ATOM 2177 N N . ALA A 1 272 ? -16.000 1.282 11.818 1.00 89.50 272 ALA A N 1
ATOM 2178 C CA . ALA A 1 272 ? -16.197 2.385 10.887 1.00 89.50 272 ALA A CA 1
ATOM 2179 C C . ALA A 1 272 ? -16.722 1.857 9.542 1.00 89.50 272 ALA A C 1
ATOM 2181 O O . ALA A 1 272 ? -16.249 0.836 9.041 1.00 89.50 272 ALA A O 1
ATOM 2182 N N . SER A 1 273 ? -17.686 2.557 8.946 1.00 87.12 273 SER A N 1
ATOM 2183 C CA . SER A 1 273 ? -18.244 2.169 7.649 1.00 87.12 273 SER A CA 1
ATOM 2184 C C . SER A 1 273 ? -17.222 2.333 6.518 1.00 87.12 273 SER A C 1
ATOM 2186 O O . SER A 1 273 ? -16.331 3.188 6.559 1.00 87.12 273 SER A O 1
ATOM 2188 N N . THR A 1 274 ? -17.363 1.529 5.467 1.00 82.38 274 THR A N 1
ATOM 2189 C CA . THR A 1 274 ? -16.528 1.616 4.268 1.00 82.38 274 THR A CA 1
ATOM 2190 C C . THR A 1 274 ? -16.950 2.798 3.399 1.00 82.38 274 THR A C 1
ATOM 2192 O O . THR A 1 274 ? -17.868 2.683 2.591 1.00 82.38 274 THR A O 1
ATOM 2195 N N . ALA A 1 275 ? -16.240 3.921 3.520 1.00 82.12 275 ALA A N 1
ATOM 2196 C CA . ALA A 1 275 ? -16.420 5.093 2.665 1.00 82.12 275 ALA A CA 1
ATOM 2197 C C . ALA A 1 275 ? -15.154 5.411 1.846 1.00 82.12 275 ALA A C 1
ATOM 2199 O O . ALA A 1 275 ? -14.021 5.263 2.319 1.00 82.12 275 ALA A O 1
ATOM 2200 N N . GLN A 1 276 ? -15.343 5.877 0.608 1.00 79.94 276 GLN A N 1
ATOM 2201 C CA . GLN A 1 276 ? -14.278 6.435 -0.225 1.00 79.94 276 GLN A CA 1
ATOM 2202 C C . GLN A 1 276 ? -14.324 7.962 -0.158 1.00 79.94 276 GLN A C 1
ATOM 2204 O O . GLN A 1 276 ? -15.349 8.566 -0.446 1.00 79.94 276 GLN A O 1
ATOM 2209 N N . ALA A 1 277 ? -13.187 8.580 0.159 1.00 74.50 277 ALA A N 1
ATOM 2210 C CA . ALA A 1 277 ? -13.013 10.026 0.129 1.00 74.50 277 ALA A CA 1
ATOM 2211 C C . ALA A 1 277 ? -11.782 10.398 -0.709 1.00 74.50 277 ALA A C 1
ATOM 2213 O O . ALA A 1 277 ? -10.750 9.720 -0.658 1.00 74.50 277 ALA A O 1
ATOM 2214 N N . TYR A 1 278 ? -11.895 11.478 -1.485 1.00 77.31 278 TYR A N 1
ATOM 2215 C CA . TYR A 1 278 ? -10.791 12.036 -2.277 1.00 77.31 278 TYR A CA 1
ATOM 2216 C C . TYR A 1 278 ? -9.916 13.000 -1.463 1.00 77.31 278 TYR A C 1
ATOM 2218 O O . TYR A 1 278 ? -8.739 13.182 -1.771 1.00 77.31 278 TYR A O 1
ATOM 2226 N N . THR A 1 279 ? -10.467 13.556 -0.385 1.00 74.19 279 THR A N 1
ATOM 2227 C CA . THR A 1 279 ? -9.788 14.396 0.606 1.00 74.19 279 THR A CA 1
ATOM 2228 C C . THR A 1 279 ? -9.727 13.683 1.965 1.00 74.19 279 THR A C 1
ATOM 2230 O O . THR A 1 279 ? -10.575 12.829 2.246 1.00 74.19 279 THR A O 1
ATOM 2233 N N . PRO A 1 280 ? -8.742 13.993 2.832 1.00 75.12 280 PRO A N 1
ATOM 2234 C CA . PRO A 1 280 ? -8.766 13.554 4.227 1.00 75.12 280 PRO A CA 1
ATOM 2235 C C . PRO A 1 280 ? -10.056 14.016 4.914 1.00 75.12 280 PRO A C 1
ATOM 2237 O O . PRO A 1 280 ? -10.480 15.147 4.694 1.00 75.12 280 PRO A O 1
ATOM 2240 N N . GLN A 1 281 ? -10.651 13.142 5.722 1.00 74.00 281 GLN A N 1
ATOM 2241 C CA . GLN A 1 281 ? -11.809 13.450 6.559 1.00 74.00 281 GLN A CA 1
ATOM 2242 C C . GLN A 1 281 ? -11.341 13.530 8.012 1.00 74.00 281 GLN A C 1
ATOM 2244 O O . GLN A 1 281 ? -10.535 12.694 8.426 1.00 74.00 281 GLN A O 1
ATOM 2249 N N . GLU A 1 282 ? -11.835 14.514 8.760 1.00 77.50 282 GLU A N 1
ATOM 2250 C CA . GLU A 1 282 ? -11.563 14.637 10.200 1.00 77.50 282 GLU A CA 1
ATOM 2251 C C . GLU A 1 282 ? -12.493 13.727 11.031 1.00 77.50 282 GLU A C 1
ATOM 2253 O O . GLU A 1 282 ? -12.133 13.311 12.128 1.00 77.50 282 GLU A O 1
ATOM 2258 N N . GLU A 1 283 ? -13.652 13.345 10.478 1.00 77.06 283 GLU A N 1
ATOM 2259 C CA . GLU A 1 283 ? -14.658 12.493 11.126 1.00 77.06 283 GLU A CA 1
ATOM 2260 C C . GLU A 1 283 ? -15.022 11.255 10.286 1.00 77.06 283 GLU A C 1
ATOM 2262 O O . GLU A 1 283 ? -14.728 11.155 9.089 1.00 77.06 283 GLU A O 1
ATOM 2267 N N . LEU A 1 284 ? -15.682 10.283 10.923 1.00 78.94 284 LEU A N 1
ATOM 2268 C CA . LEU A 1 284 ? -16.192 9.086 10.256 1.00 78.94 284 LEU A CA 1
ATOM 2269 C C . LEU A 1 284 ? -17.500 9.397 9.521 1.00 78.94 284 LEU A C 1
ATOM 2271 O O . LEU A 1 284 ? -18.530 9.621 10.147 1.00 78.94 284 LEU A O 1
ATOM 2275 N N . LEU A 1 285 ? -17.474 9.308 8.188 1.00 82.12 285 LEU A N 1
ATOM 2276 C CA . LEU A 1 285 ? -18.638 9.558 7.322 1.00 82.12 285 LEU A CA 1
ATOM 2277 C C . LEU A 1 285 ? -19.844 8.644 7.611 1.00 82.12 285 LEU A C 1
ATOM 2279 O O . LEU A 1 285 ? -20.974 8.987 7.279 1.00 82.12 285 LEU A O 1
ATOM 2283 N N . SER A 1 286 ? -19.616 7.455 8.171 1.00 87.12 286 SER A N 1
ATOM 2284 C CA . SER A 1 286 ? -20.662 6.585 8.725 1.00 87.12 286 SER A CA 1
ATOM 2285 C C . SER A 1 286 ? -20.058 5.491 9.613 1.00 87.12 286 SER A C 1
ATOM 2287 O O . SER A 1 286 ? -18.859 5.198 9.563 1.00 87.12 286 SER A O 1
ATOM 2289 N N . ILE A 1 287 ? -20.904 4.866 10.430 1.00 91.19 287 ILE A N 1
ATOM 2290 C CA . ILE A 1 287 ? -20.560 3.773 11.348 1.00 91.19 287 ILE A CA 1
ATOM 2291 C C . ILE A 1 287 ? -21.281 2.511 10.861 1.00 91.19 287 ILE A C 1
ATOM 2293 O O . ILE A 1 287 ? -22.486 2.558 10.636 1.00 91.19 287 ILE A O 1
ATOM 2297 N N . GLY A 1 288 ? -20.553 1.405 10.688 1.00 89.81 288 GLY A N 1
ATOM 2298 C CA . GLY A 1 288 ? -21.123 0.101 10.329 1.00 89.81 288 GLY A CA 1
ATOM 2299 C C . GLY A 1 288 ? -21.645 -0.641 11.559 1.00 89.81 288 GLY A C 1
ATOM 2300 O O . GLY A 1 288 ? -22.823 -0.973 11.633 1.00 89.81 288 GLY A O 1
ATOM 2301 N N . LEU A 1 289 ? -20.788 -0.812 12.571 1.00 92.31 289 LEU A N 1
ATOM 2302 C CA . LEU A 1 289 ? -21.164 -1.354 13.879 1.00 92.31 289 LEU A CA 1
ATOM 2303 C C . LEU A 1 289 ? -20.913 -0.294 14.954 1.00 92.31 289 LEU A C 1
ATOM 2305 O O . LEU A 1 289 ? -19.776 0.145 15.143 1.00 92.31 289 LEU A O 1
ATOM 2309 N N . ARG A 1 290 ? -21.979 0.126 15.648 1.00 92.12 290 ARG A N 1
ATOM 2310 C CA . ARG A 1 290 ? -21.880 1.022 16.811 1.00 92.12 290 ARG A CA 1
ATOM 2311 C C . ARG A 1 290 ? -21.138 0.333 17.956 1.00 92.12 290 ARG A C 1
ATOM 2313 O O . ARG A 1 290 ? -21.152 -0.892 18.047 1.00 92.12 290 ARG A O 1
ATOM 2320 N N . TRP A 1 291 ? -20.540 1.141 18.833 1.00 90.69 291 TRP A N 1
ATOM 2321 C CA . TRP A 1 291 ? -19.840 0.665 20.026 1.00 90.69 291 TRP A CA 1
ATOM 2322 C C . TRP A 1 291 ? -20.781 -0.218 20.850 1.00 90.69 291 TRP A C 1
ATOM 2324 O O . TRP A 1 291 ? -21.815 0.251 21.323 1.00 90.69 291 TRP A O 1
ATOM 2334 N N . SER A 1 292 ? -20.478 -1.511 20.925 1.00 92.00 292 SER A N 1
ATOM 2335 C CA . SER A 1 292 ? -21.392 -2.530 21.448 1.00 92.00 292 SER A CA 1
ATOM 2336 C C . SER A 1 292 ? -20.638 -3.669 22.125 1.00 92.00 292 SER A C 1
ATOM 2338 O O . SER A 1 292 ? -19.478 -3.933 21.816 1.00 92.00 292 SER A O 1
ATOM 2340 N N . VAL A 1 293 ? -21.290 -4.343 23.072 1.00 93.25 293 VAL A N 1
ATOM 2341 C CA . VAL A 1 293 ? -20.746 -5.526 23.759 1.00 93.25 293 VAL A CA 1
ATOM 2342 C C . VAL A 1 293 ? -20.538 -6.666 22.755 1.00 93.25 293 VAL A C 1
ATOM 2344 O O . VAL A 1 293 ? -21.326 -6.822 21.815 1.00 93.25 293 VAL A O 1
ATOM 2347 N N . ALA A 1 294 ? -19.500 -7.484 22.945 1.00 93.44 294 ALA A N 1
ATOM 2348 C CA . ALA A 1 294 ? -19.372 -8.752 22.233 1.00 93.44 294 ALA A CA 1
ATOM 2349 C C . ALA A 1 294 ? -20.571 -9.669 22.548 1.00 93.44 294 ALA A C 1
ATOM 2351 O O . ALA A 1 294 ? -20.894 -9.946 23.701 1.00 93.44 294 ALA A O 1
ATOM 2352 N N . SER A 1 295 ? -21.277 -10.095 21.506 1.00 94.94 295 SER A N 1
ATOM 2353 C CA . SER A 1 295 ? -22.494 -10.905 21.583 1.00 94.94 295 SER A CA 1
ATOM 2354 C C . SER A 1 295 ? -22.670 -11.668 20.276 1.00 94.94 295 SER A C 1
ATOM 2356 O O . SER A 1 295 ? -22.103 -11.264 19.257 1.00 94.94 295 SER A O 1
ATOM 2358 N N . ALA A 1 296 ? -23.502 -12.711 20.269 1.00 94.62 296 ALA A N 1
ATOM 2359 C CA . ALA A 1 296 ? -23.820 -13.437 19.041 1.00 94.62 296 ALA A CA 1
ATOM 2360 C C . ALA A 1 296 ? -24.285 -12.484 17.921 1.00 94.62 296 ALA A C 1
ATOM 2362 O O . ALA A 1 296 ? -23.782 -12.548 16.804 1.00 94.62 296 ALA A O 1
ATOM 2363 N N . THR A 1 297 ? -25.151 -11.514 18.236 1.00 94.19 297 THR A N 1
ATOM 2364 C CA . THR A 1 297 ? -25.663 -10.525 17.275 1.00 94.19 297 THR A CA 1
ATOM 2365 C C . THR A 1 297 ? -24.580 -9.577 16.744 1.00 94.19 297 THR A C 1
ATOM 2367 O O . THR A 1 297 ? -24.507 -9.341 15.538 1.00 94.19 297 THR A O 1
ATOM 2370 N N . SER A 1 298 ? -23.722 -9.023 17.611 1.00 93.81 298 SER A N 1
ATOM 2371 C CA . SER A 1 298 ? -22.677 -8.074 17.187 1.00 93.81 298 SER A CA 1
ATOM 2372 C C . SER A 1 298 ? -21.530 -8.765 16.440 1.00 93.81 298 SER A C 1
ATOM 2374 O O . SER A 1 298 ? -21.022 -8.220 15.457 1.00 93.81 298 SER A O 1
ATOM 2376 N N . VAL A 1 299 ? -21.174 -9.996 16.814 1.00 93.50 299 VAL A N 1
ATOM 2377 C CA . VAL A 1 299 ? -20.159 -10.803 16.117 1.00 93.50 299 VAL A CA 1
ATOM 2378 C C . VAL A 1 299 ? -20.687 -11.352 14.783 1.00 93.50 299 VAL A C 1
ATOM 2380 O O . VAL A 1 299 ? -19.995 -11.246 13.770 1.00 93.50 299 VAL A O 1
ATOM 2383 N N . ALA A 1 300 ? -21.933 -11.834 14.725 1.00 93.38 300 ALA A N 1
ATOM 2384 C CA . ALA A 1 300 ? -22.549 -12.332 13.489 1.00 93.38 300 ALA A CA 1
ATOM 2385 C C . ALA A 1 300 ? -22.928 -11.231 12.476 1.00 93.38 300 ALA A C 1
ATOM 2387 O O . ALA A 1 300 ? -23.228 -11.550 11.326 1.00 93.38 300 ALA A O 1
ATOM 2388 N N . SER A 1 301 ? -22.875 -9.950 12.867 1.00 90.50 301 SER A N 1
ATOM 2389 C CA . SER A 1 301 ? -23.305 -8.778 12.077 1.00 90.50 301 SER A CA 1
ATOM 2390 C C . SER A 1 301 ? -22.677 -8.622 10.682 1.00 90.50 301 SER A C 1
ATOM 2392 O O . SER A 1 301 ? -23.109 -7.773 9.906 1.00 90.50 301 SER A O 1
ATOM 2394 N N . GLY A 1 302 ? -21.628 -9.385 10.360 1.00 87.88 302 GLY A N 1
ATOM 2395 C CA . GLY A 1 302 ? -20.878 -9.273 9.107 1.00 87.88 302 GLY A CA 1
ATOM 2396 C C . GLY A 1 302 ? -19.847 -8.137 9.090 1.00 87.88 302 GLY A C 1
ATOM 2397 O O . GLY A 1 302 ? -19.036 -8.077 8.169 1.00 87.88 302 GLY A O 1
ATOM 2398 N N . TYR A 1 303 ? -19.837 -7.267 10.106 1.00 88.31 303 TYR A N 1
ATOM 2399 C CA . TYR A 1 303 ? -18.843 -6.199 10.261 1.00 88.31 303 TYR A CA 1
ATOM 2400 C C . TYR A 1 303 ? -17.614 -6.635 11.067 1.00 88.31 303 TYR A C 1
ATOM 2402 O O . TYR A 1 303 ? -16.510 -6.153 10.811 1.00 88.31 303 TYR A O 1
ATOM 2410 N N . THR A 1 304 ? -17.796 -7.539 12.032 1.00 88.81 304 THR A N 1
ATOM 2411 C CA . THR A 1 304 ? -16.732 -8.034 12.915 1.00 88.81 304 THR A CA 1
ATOM 2412 C C . THR A 1 304 ? -15.778 -8.941 12.140 1.00 88.81 304 THR A C 1
ATOM 2414 O O . THR A 1 304 ? -16.203 -9.948 11.573 1.00 88.81 304 THR A O 1
ATOM 2417 N N . SER A 1 305 ? -14.497 -8.569 12.092 1.00 87.25 305 SER A N 1
ATOM 2418 C CA . SER A 1 305 ? -13.443 -9.324 11.400 1.00 87.25 305 SER A CA 1
ATOM 2419 C C . SER A 1 305 ? -13.021 -10.560 12.195 1.00 87.25 305 SER A C 1
ATOM 2421 O O . SER A 1 305 ? -13.046 -10.519 13.416 1.00 87.25 305 SER A O 1
ATOM 2423 N N . ALA A 1 306 ? -12.614 -11.619 11.493 1.00 85.94 306 ALA A N 1
ATOM 2424 C CA . ALA A 1 306 ? -12.009 -12.841 12.039 1.00 85.94 306 ALA A CA 1
ATOM 2425 C C . ALA A 1 306 ? -10.468 -12.852 11.978 1.00 85.94 306 ALA A C 1
ATOM 2427 O O . ALA A 1 306 ? -9.825 -13.832 12.348 1.00 85.94 306 ALA A O 1
ATOM 2428 N N . VAL A 1 307 ? -9.871 -11.811 11.387 1.00 79.75 307 VAL A N 1
ATOM 2429 C CA . VAL A 1 307 ? -8.407 -11.646 11.255 1.00 79.75 307 VAL A CA 1
ATOM 2430 C C . VAL A 1 307 ? -7.842 -10.789 12.401 1.00 79.75 307 VAL A C 1
ATOM 2432 O O . VAL A 1 307 ? -6.627 -10.716 12.597 1.00 79.75 307 VAL A O 1
ATOM 2435 N N . CYS A 1 308 ? -8.749 -10.149 13.137 1.00 68.94 308 CYS A N 1
ATOM 2436 C CA . CYS A 1 308 ? -8.572 -9.612 14.476 1.00 68.94 308 CYS A CA 1
ATOM 2437 C C . CYS A 1 308 ? -9.373 -10.466 15.467 1.00 68.94 308 CYS A C 1
ATOM 2439 O O . CYS A 1 308 ? -9.054 -10.359 16.668 1.00 68.94 308 CYS A O 1
#

pLDDT: mean 70.38, std 20.34, range [25.33, 94.94]

Organism: NCBI:txid392030